Protein AF-A0A359LUU6-F1 (afdb_monomer_lite)

Secondary structure (DSSP, 8-state):
----HHHHHHHHHHHHHHHHHHHHHHHHHHHHHHTT-HHHHHHHHHHHHHHHHHHHHHHSS-HHHHHHHS-TTHHHHHHHHHHHHHHHHHHTTS-HHHHHHHHHHHHHHHHHHHHHHHHTT------GGGHHHHHHHHHHHS-TTEEEEEEE--SS-EEEEEEETTEEEEEEE--HHHHHHHHHHHHHHHHHT-TTHHHHHHHHHHHHHTTS-HHHHT-SEEEEEE-HHHHTS-GGGS---

Foldseek 3Di:
DDDPPVNVVVVVVLVVVVVVLLVVLVVQCVVCVVVVPPLSVLVSVVSLVVNVVVVVVVVVDDPVVVCVLFPPCQVVLVVVLVVLVVVLVVCVPDDDVSNVVSVVSNVVSVVVNQVRCVSSVNDDPDDSPPSPVVLLVVQCPDDQLEKEWEWAAHQQWIKIWIHHNPDTDIDIAHHNVLLLVLQVVLLVCVVVVNPCNQVSLVSNCCRRPVPPDPSNVRRPYYHYHYDDSCVSRPVVSSDDD

Structure (mmCIF, N/CA/C/O backbone):
data_AF-A0A359LUU6-F1
#
_entry.id   AF-A0A359LUU6-F1
#
loop_
_atom_site.group_PDB
_atom_site.id
_atom_site.type_symbol
_atom_site.label_atom_id
_atom_site.label_alt_id
_atom_site.label_comp_id
_atom_site.label_asym_id
_atom_site.label_entity_id
_atom_site.label_seq_id
_atom_site.pdbx_PDB_ins_code
_atom_site.Cartn_x
_atom_site.Cartn_y
_atom_site.Cartn_z
_atom_site.occupancy
_atom_site.B_iso_or_equiv
_atom_site.auth_seq_id
_atom_site.auth_comp_id
_atom_site.auth_asym_id
_atom_site.auth_atom_id
_atom_site.pdbx_PDB_model_num
ATOM 1 N N . MET A 1 1 ? 29.290 -14.276 14.201 1.00 33.12 1 MET A N 1
ATOM 2 C CA . MET A 1 1 ? 28.335 -14.770 13.188 1.00 33.12 1 MET A CA 1
ATOM 3 C C . MET A 1 1 ? 28.782 -14.161 11.869 1.00 33.12 1 MET A C 1
ATOM 5 O O . MET A 1 1 ? 28.734 -12.946 11.754 1.00 33.12 1 MET A O 1
ATOM 9 N N . ASN A 1 2 ? 29.401 -14.951 10.988 1.00 28.55 2 ASN A N 1
ATOM 10 C CA . ASN A 1 2 ? 30.050 -14.452 9.772 1.00 28.55 2 ASN A CA 1
ATOM 11 C C . ASN A 1 2 ? 29.024 -14.519 8.633 1.00 28.55 2 ASN A C 1
ATOM 13 O O . ASN A 1 2 ? 28.647 -15.616 8.235 1.00 28.55 2 ASN A O 1
ATOM 17 N N . ILE A 1 3 ? 28.509 -13.369 8.201 1.00 31.80 3 ILE A N 1
ATOM 18 C CA . ILE A 1 3 ? 27.537 -13.267 7.105 1.00 31.80 3 ILE A CA 1
ATOM 19 C C . ILE A 1 3 ? 28.330 -13.452 5.808 1.00 31.80 3 ILE A C 1
ATOM 21 O O . ILE A 1 3 ? 29.350 -12.784 5.620 1.00 31.80 3 ILE A O 1
ATOM 25 N N . LEU A 1 4 ? 27.931 -14.393 4.950 1.00 27.36 4 LEU A N 1
ATOM 26 C CA . LEU A 1 4 ? 28.647 -14.646 3.701 1.00 27.36 4 LEU A CA 1
ATOM 27 C C . LEU A 1 4 ? 28.565 -13.389 2.809 1.00 27.36 4 LEU A C 1
ATOM 29 O O . LEU A 1 4 ? 27.509 -12.762 2.743 1.00 27.36 4 LEU A O 1
ATOM 33 N N . PRO A 1 5 ? 29.634 -13.004 2.089 1.00 28.36 5 PRO A N 1
ATOM 34 C CA . PRO A 1 5 ? 29.627 -11.815 1.227 1.00 28.36 5 PRO A CA 1
ATOM 35 C C . PRO A 1 5 ? 28.490 -11.796 0.188 1.00 28.36 5 PRO A C 1
ATOM 37 O O . PRO A 1 5 ? 28.002 -10.729 -0.175 1.00 28.36 5 PRO A O 1
ATOM 40 N N . ALA A 1 6 ? 28.036 -12.976 -0.247 1.00 30.06 6 ALA A N 1
ATOM 41 C CA . ALA A 1 6 ? 26.894 -13.140 -1.146 1.00 30.06 6 ALA A CA 1
ATOM 42 C C . ALA A 1 6 ? 25.549 -12.763 -0.491 1.00 30.06 6 ALA A C 1
ATOM 44 O O . ALA A 1 6 ? 24.692 -12.182 -1.156 1.00 30.06 6 ALA A O 1
ATOM 45 N N . ASP A 1 7 ? 25.383 -13.007 0.813 1.00 29.73 7 ASP A N 1
ATOM 46 C CA . ASP A 1 7 ? 24.177 -12.630 1.562 1.00 29.73 7 ASP A CA 1
ATOM 47 C C . ASP A 1 7 ? 24.093 -11.116 1.771 1.00 29.73 7 ASP A C 1
ATOM 49 O O . ASP A 1 7 ? 23.020 -10.529 1.645 1.00 29.73 7 ASP A O 1
ATOM 53 N N . ALA A 1 8 ? 25.232 -10.467 2.031 1.00 33.56 8 ALA A N 1
ATOM 54 C CA . ALA A 1 8 ? 25.306 -9.012 2.158 1.00 33.56 8 ALA A CA 1
ATOM 55 C C . ALA A 1 8 ? 25.012 -8.306 0.822 1.00 33.56 8 ALA A C 1
ATOM 57 O O . ALA A 1 8 ? 24.300 -7.301 0.794 1.00 33.56 8 ALA A O 1
ATOM 58 N N . PHE A 1 9 ? 25.510 -8.857 -0.291 1.00 33.34 9 PHE A N 1
ATOM 59 C CA . PHE A 1 9 ? 25.211 -8.356 -1.631 1.00 33.34 9 PHE A CA 1
ATOM 60 C C . PHE A 1 9 ? 23.721 -8.519 -1.969 1.00 33.34 9 PHE A C 1
ATOM 62 O O . PHE A 1 9 ? 23.088 -7.540 -2.356 1.00 33.34 9 PHE A O 1
ATOM 69 N N . ARG A 1 10 ? 23.117 -9.691 -1.711 1.00 46.31 10 ARG A N 1
ATOM 70 C CA . ARG A 1 10 ? 21.679 -9.929 -1.935 1.00 46.31 10 ARG A CA 1
ATOM 71 C C . ARG A 1 10 ? 20.798 -9.008 -1.098 1.00 46.31 10 ARG A C 1
ATOM 73 O O . ARG A 1 10 ? 19.897 -8.388 -1.648 1.00 46.31 10 ARG A O 1
ATOM 80 N N . GLN A 1 11 ? 21.077 -8.875 0.200 1.00 44.53 11 GLN A N 1
ATOM 81 C CA . GLN A 1 11 ? 20.314 -7.976 1.065 1.00 44.53 11 GLN A CA 1
ATOM 82 C C . GLN A 1 11 ? 20.405 -6.527 0.567 1.00 44.53 11 GLN A C 1
ATOM 84 O O . GLN A 1 11 ? 19.412 -5.810 0.587 1.00 44.53 11 GLN A O 1
ATOM 89 N N . SER A 1 12 ? 21.568 -6.110 0.053 1.00 36.56 12 SER A N 1
ATOM 90 C CA . SER A 1 12 ? 21.723 -4.784 -0.551 1.00 36.56 12 SER A CA 1
ATOM 91 C C . SER A 1 12 ? 20.950 -4.625 -1.866 1.00 36.56 12 SER A C 1
ATOM 93 O O . SER A 1 12 ? 20.335 -3.586 -2.071 1.00 36.56 12 SER A O 1
ATOM 95 N N . THR A 1 13 ? 20.916 -5.647 -2.730 1.00 44.28 13 THR A N 1
ATOM 96 C CA . THR A 1 13 ? 20.182 -5.612 -4.005 1.00 44.28 13 THR A CA 1
ATOM 97 C C . THR A 1 13 ? 18.671 -5.686 -3.798 1.00 44.28 13 THR A C 1
ATOM 99 O O . THR A 1 13 ? 17.942 -4.947 -4.446 1.00 44.28 13 THR A O 1
ATOM 102 N N . GLU A 1 14 ? 18.184 -6.520 -2.879 1.00 52.12 14 GLU A N 1
ATOM 103 C CA . GLU A 1 14 ? 16.758 -6.599 -2.533 1.00 52.12 14 GLU A CA 1
ATOM 104 C C . GLU A 1 14 ? 16.267 -5.307 -1.886 1.00 52.12 14 GLU A C 1
ATOM 106 O O . GLU A 1 14 ? 15.217 -4.798 -2.272 1.00 52.12 14 GLU A O 1
ATOM 111 N N . ASN A 1 15 ? 17.052 -4.732 -0.971 1.00 52.62 15 ASN A N 1
ATOM 112 C CA . ASN A 1 15 ? 16.738 -3.429 -0.392 1.00 52.62 15 ASN A CA 1
ATOM 113 C C . ASN A 1 15 ? 16.735 -2.336 -1.467 1.00 52.62 15 ASN A C 1
ATOM 115 O O . ASN A 1 15 ? 15.799 -1.545 -1.518 1.00 52.62 15 ASN A O 1
ATOM 119 N N . HIS A 1 16 ? 17.720 -2.333 -2.369 1.00 49.88 16 HIS A N 1
ATOM 120 C CA . HIS A 1 16 ? 17.787 -1.358 -3.454 1.00 49.88 16 HIS A CA 1
ATOM 121 C C . HIS A 1 16 ? 16.613 -1.488 -4.435 1.00 49.88 16 HIS A C 1
ATOM 123 O O . HIS A 1 16 ? 16.004 -0.492 -4.809 1.00 49.88 16 HIS A O 1
ATOM 129 N N . MET A 1 17 ? 16.240 -2.710 -4.821 1.00 59.69 17 MET A N 1
ATOM 130 C CA . MET A 1 17 ? 15.079 -2.944 -5.685 1.00 59.69 17 MET A CA 1
ATOM 131 C C . MET A 1 17 ? 13.783 -2.530 -4.988 1.00 59.69 17 MET A C 1
ATOM 133 O O . MET A 1 17 ? 12.935 -1.889 -5.603 1.00 59.69 17 MET A O 1
ATOM 137 N N . HIS A 1 18 ? 13.636 -2.841 -3.699 1.00 62.31 18 HIS A N 1
ATOM 138 C CA . HIS A 1 18 ? 12.499 -2.391 -2.903 1.00 62.31 18 HIS A CA 1
ATOM 139 C C . HIS A 1 18 ? 12.411 -0.857 -2.844 1.00 62.31 18 HIS A C 1
ATOM 141 O O . HIS A 1 18 ? 11.321 -0.309 -3.001 1.00 62.31 18 HIS A O 1
ATOM 147 N N . GLU A 1 19 ? 13.542 -0.165 -2.677 1.00 64.62 19 GLU A N 1
ATOM 148 C CA . GLU A 1 19 ? 13.628 1.301 -2.724 1.00 64.62 19 GLU A CA 1
ATOM 149 C C . GLU A 1 19 ? 13.196 1.845 -4.092 1.00 64.62 19 GLU A C 1
ATOM 151 O O . GLU A 1 19 ? 12.301 2.687 -4.149 1.00 64.62 19 GLU A O 1
ATOM 156 N N . VAL A 1 20 ? 13.736 1.307 -5.191 1.00 68.88 20 VAL A N 1
ATOM 157 C CA . VAL A 1 20 ? 13.380 1.723 -6.560 1.00 68.88 20 VAL A CA 1
ATOM 158 C C . VAL A 1 20 ? 11.889 1.513 -6.840 1.00 68.88 20 VAL A C 1
ATOM 160 O O . VAL A 1 20 ? 11.222 2.417 -7.349 1.00 68.88 20 VAL A O 1
ATOM 163 N N . TYR A 1 21 ? 11.329 0.356 -6.470 1.00 69.56 21 TYR A N 1
ATOM 164 C CA . TYR A 1 21 ? 9.893 0.101 -6.613 1.00 69.56 21 TYR A CA 1
ATOM 165 C C . TYR A 1 21 ? 9.058 1.041 -5.744 1.00 69.56 21 TYR A C 1
ATOM 167 O O . TYR A 1 21 ? 8.033 1.543 -6.203 1.00 69.56 21 TYR A O 1
ATOM 175 N N . SER A 1 22 ? 9.480 1.309 -4.508 1.00 73.56 22 SER A N 1
ATOM 176 C CA . SER A 1 22 ? 8.759 2.210 -3.607 1.00 73.56 22 SER A CA 1
ATOM 177 C C . SER A 1 22 ? 8.754 3.653 -4.120 1.00 73.56 22 SER A C 1
ATOM 179 O O . SER A 1 22 ? 7.709 4.311 -4.095 1.00 73.56 22 SER A O 1
ATOM 181 N N . GLU A 1 23 ? 9.880 4.135 -4.651 1.00 75.69 23 GLU A N 1
ATOM 182 C CA . GLU A 1 23 ? 9.977 5.449 -5.293 1.00 75.69 23 GLU A CA 1
ATOM 183 C C . GLU A 1 23 ? 9.106 5.526 -6.548 1.00 75.69 23 GLU A C 1
ATOM 185 O O . GLU A 1 23 ? 8.335 6.478 -6.706 1.00 75.69 23 GLU A O 1
ATOM 190 N N . PHE A 1 24 ? 9.160 4.500 -7.404 1.00 78.38 24 PHE A N 1
ATOM 191 C CA . PHE A 1 24 ? 8.316 4.416 -8.592 1.00 78.38 24 PHE A CA 1
ATOM 192 C C . PHE A 1 24 ? 6.826 4.451 -8.228 1.00 78.38 24 PHE A C 1
ATOM 194 O O . PHE A 1 24 ? 6.081 5.271 -8.768 1.00 78.38 24 PHE A O 1
ATOM 201 N N . ILE A 1 25 ? 6.389 3.605 -7.286 1.00 81.69 25 ILE A N 1
ATOM 202 C CA . ILE A 1 25 ? 4.997 3.546 -6.816 1.00 81.69 25 ILE A CA 1
ATOM 203 C C . ILE A 1 25 ? 4.576 4.910 -6.268 1.00 81.69 25 ILE A C 1
ATOM 205 O O . ILE A 1 25 ? 3.499 5.400 -6.617 1.00 81.69 25 ILE A O 1
ATOM 209 N N . SER A 1 26 ? 5.427 5.550 -5.464 1.00 81.69 26 SER A N 1
ATOM 210 C CA . SER A 1 26 ? 5.139 6.856 -4.864 1.00 81.69 26 SER A CA 1
ATOM 211 C C . SER A 1 26 ? 4.961 7.945 -5.925 1.00 81.69 26 SER A C 1
ATOM 213 O O . SER A 1 26 ? 3.987 8.699 -5.886 1.00 81.69 26 SER A O 1
ATOM 215 N N . LEU A 1 27 ? 5.866 8.016 -6.905 1.00 82.88 27 LEU A N 1
ATOM 216 C CA . LEU A 1 27 ? 5.822 9.026 -7.962 1.00 82.88 27 LEU A CA 1
ATOM 217 C C . LEU A 1 27 ? 4.656 8.791 -8.930 1.00 82.88 27 LEU A C 1
ATOM 219 O O . LEU A 1 27 ? 3.898 9.712 -9.235 1.00 82.88 27 LEU A O 1
ATOM 223 N N . ALA A 1 28 ? 4.477 7.556 -9.397 1.00 80.44 28 ALA A N 1
ATOM 224 C CA . ALA A 1 28 ? 3.415 7.216 -10.336 1.00 80.44 28 ALA A CA 1
ATOM 225 C C . ALA A 1 28 ? 2.024 7.400 -9.706 1.00 80.44 28 ALA A C 1
ATOM 227 O O . ALA A 1 28 ? 1.110 7.916 -10.353 1.00 80.44 28 ALA A O 1
ATOM 228 N N . THR A 1 29 ? 1.870 7.069 -8.420 1.00 83.69 29 THR A N 1
ATOM 229 C CA . THR A 1 29 ? 0.612 7.303 -7.695 1.00 83.69 29 THR A CA 1
ATOM 230 C C . THR A 1 29 ? 0.398 8.794 -7.438 1.00 83.69 29 THR A C 1
ATOM 232 O O . THR A 1 29 ? -0.729 9.278 -7.490 1.00 83.69 29 THR A O 1
ATOM 235 N N . GLN A 1 30 ? 1.459 9.582 -7.248 1.00 83.25 30 GLN A N 1
ATOM 236 C CA . GLN A 1 30 ? 1.321 11.036 -7.189 1.00 83.25 30 GLN A CA 1
ATOM 237 C C . GLN A 1 30 ? 0.737 11.619 -8.479 1.00 83.25 30 GLN A C 1
ATOM 239 O O . GLN A 1 30 ? -0.223 12.393 -8.429 1.00 83.25 30 GLN A O 1
ATOM 244 N N . ILE A 1 31 ? 1.283 11.205 -9.623 1.00 84.00 31 ILE A N 1
ATOM 245 C CA . ILE A 1 31 ? 0.825 11.639 -10.946 1.00 84.00 31 ILE A CA 1
ATOM 246 C C . ILE A 1 31 ? -0.633 11.219 -11.175 1.00 84.00 31 ILE A C 1
ATOM 248 O O . ILE A 1 31 ? -1.409 11.989 -11.747 1.00 84.00 31 ILE A O 1
ATOM 252 N N . SER A 1 32 ? -1.036 10.035 -10.700 1.00 84.62 32 SER A N 1
ATOM 253 C CA . SER A 1 32 ? -2.420 9.566 -10.838 1.00 84.62 32 SER A CA 1
ATOM 254 C C . SER A 1 32 ? -3.418 10.435 -10.065 1.00 84.62 32 SER A C 1
ATOM 256 O O . SER A 1 32 ? -4.530 10.657 -10.545 1.00 84.62 32 SER A O 1
ATOM 258 N N . TYR A 1 33 ? -3.030 11.001 -8.917 1.00 87.00 33 TYR A N 1
ATOM 259 C CA . TYR A 1 33 ? -3.846 12.001 -8.222 1.00 87.00 33 TYR A CA 1
ATOM 260 C C . TYR A 1 33 ? -3.921 13.318 -8.994 1.00 87.00 33 TYR A C 1
ATOM 262 O O . TYR A 1 33 ? -5.007 13.858 -9.178 1.00 87.00 33 TYR A O 1
ATOM 270 N N . GLU A 1 34 ? -2.779 13.839 -9.446 1.00 87.12 34 GLU A N 1
ATOM 271 C CA . GLU A 1 34 ? -2.703 15.144 -10.120 1.00 87.12 34 GLU A CA 1
ATOM 272 C C . GLU A 1 34 ? -3.496 15.165 -11.430 1.00 87.12 34 GLU A C 1
ATOM 274 O O . GLU A 1 34 ? -4.118 16.170 -11.772 1.00 87.12 34 GLU A O 1
ATOM 279 N N . ARG A 1 35 ? -3.502 14.042 -12.152 1.00 87.69 35 ARG A N 1
ATOM 280 C CA . ARG A 1 35 ? -4.207 13.891 -13.431 1.00 87.69 35 ARG A CA 1
ATOM 281 C C . ARG A 1 35 ? -5.595 13.273 -13.300 1.00 87.69 35 ARG A C 1
ATOM 283 O O . ARG A 1 35 ? -6.283 13.152 -14.310 1.00 87.69 35 ARG A O 1
ATOM 290 N N . ASN A 1 36 ? -5.994 12.869 -12.091 1.00 84.12 36 ASN A N 1
ATOM 291 C CA . ASN A 1 36 ? -7.169 12.026 -11.858 1.00 84.12 36 ASN A CA 1
ATOM 292 C C . ASN A 1 36 ? -7.183 10.788 -12.788 1.00 84.12 36 ASN A C 1
ATOM 294 O O . ASN A 1 36 ? -8.211 10.408 -13.355 1.00 84.12 36 ASN A O 1
ATOM 298 N N . ASP A 1 37 ? -6.003 10.196 -13.002 1.00 84.44 37 ASP A N 1
ATOM 299 C CA . ASP A 1 37 ? -5.799 9.083 -13.925 1.00 84.44 37 ASP A CA 1
ATOM 300 C C . ASP A 1 37 ? -6.012 7.753 -13.203 1.00 84.44 37 ASP A C 1
ATOM 302 O O . ASP A 1 37 ? -5.098 7.139 -12.643 1.00 84.44 37 ASP A O 1
ATOM 306 N N . ARG A 1 38 ? -7.261 7.293 -13.238 1.00 83.56 38 ARG A N 1
ATOM 307 C CA . ARG A 1 38 ? -7.669 6.030 -12.621 1.00 83.56 38 ARG A CA 1
ATOM 308 C C . ARG A 1 38 ? -6.949 4.813 -13.209 1.00 83.56 38 ARG A C 1
ATOM 310 O O . ARG A 1 38 ? -6.769 3.832 -12.490 1.00 83.56 38 ARG A O 1
ATOM 317 N N . LYS A 1 39 ? -6.550 4.845 -14.487 1.00 82.00 39 LYS A N 1
ATOM 318 C CA . LYS A 1 39 ? -5.811 3.728 -15.096 1.00 82.00 39 LYS A CA 1
ATOM 319 C C . LYS A 1 39 ? -4.415 3.644 -14.496 1.00 82.00 39 LYS A C 1
ATOM 321 O O . LYS A 1 39 ? -4.005 2.568 -14.074 1.00 82.00 39 LYS A O 1
ATOM 326 N N . LEU A 1 40 ? -3.738 4.784 -14.367 1.00 81.81 40 LEU A N 1
ATOM 327 C CA . LEU A 1 40 ? -2.429 4.842 -13.724 1.00 81.81 40 LEU A CA 1
ATOM 328 C C . LEU A 1 40 ? -2.496 4.416 -12.249 1.00 81.81 40 LEU A C 1
ATOM 330 O O . LEU A 1 40 ? -1.654 3.643 -11.809 1.00 81.81 40 LEU A O 1
ATOM 334 N N . ALA A 1 41 ? -3.524 4.840 -11.504 1.00 85.56 41 ALA A N 1
ATOM 335 C CA . ALA A 1 41 ? -3.723 4.412 -10.113 1.00 85.56 41 ALA A CA 1
ATOM 336 C C . ALA A 1 41 ? -3.905 2.890 -9.966 1.00 85.56 41 ALA A C 1
ATOM 338 O O . ALA A 1 41 ? -3.517 2.307 -8.955 1.00 85.56 41 ALA A O 1
ATOM 339 N N . LEU A 1 42 ? -4.505 2.249 -10.969 1.00 82.69 42 LEU A N 1
ATOM 340 C CA . LEU A 1 42 ? -4.678 0.803 -11.001 1.00 82.69 42 LEU A CA 1
ATOM 341 C C . LEU A 1 42 ? -3.375 0.071 -11.337 1.00 82.69 42 LEU A C 1
ATOM 343 O O . LEU A 1 42 ? -3.066 -0.938 -10.708 1.00 82.69 42 LEU A O 1
ATOM 347 N N . ILE A 1 43 ? -2.598 0.597 -12.284 1.00 81.19 43 ILE A N 1
ATOM 348 C CA . ILE A 1 43 ? -1.268 0.066 -12.600 1.00 81.19 43 ILE A CA 1
ATOM 349 C C . ILE A 1 43 ? -0.380 0.125 -11.353 1.00 81.19 43 ILE A C 1
ATOM 351 O O . ILE A 1 43 ? 0.259 -0.866 -11.014 1.00 81.19 43 ILE A O 1
ATOM 355 N N . THR A 1 44 ? -0.383 1.238 -10.612 1.00 84.69 44 THR A N 1
ATOM 356 C CA . THR A 1 44 ? 0.445 1.350 -9.400 1.00 84.69 44 THR A CA 1
ATOM 357 C C . THR A 1 44 ? -0.003 0.419 -8.280 1.00 84.69 44 THR A C 1
ATOM 359 O O . THR A 1 44 ? 0.854 -0.147 -7.604 1.00 84.69 44 THR A O 1
ATOM 362 N N . PHE A 1 45 ? -1.312 0.190 -8.126 1.00 87.38 45 PHE A N 1
ATOM 363 C CA . PHE A 1 45 ? -1.832 -0.860 -7.245 1.00 87.38 45 PHE A CA 1
ATOM 364 C C . PHE A 1 45 ? -1.293 -2.241 -7.636 1.00 87.38 45 PHE A C 1
ATOM 366 O O . PHE A 1 45 ? -0.773 -2.957 -6.784 1.00 87.38 45 PHE A O 1
ATOM 373 N N . GLN A 1 46 ? -1.379 -2.610 -8.916 1.00 81.06 46 GLN A N 1
ATOM 374 C CA . GLN A 1 46 ? -0.911 -3.915 -9.381 1.00 81.06 46 GLN A CA 1
ATOM 375 C C . GLN A 1 46 ? 0.596 -4.086 -9.151 1.00 81.06 46 GLN A C 1
ATOM 377 O O . GLN A 1 46 ? 1.014 -5.120 -8.638 1.00 81.06 46 GLN A O 1
ATOM 382 N N . ILE A 1 47 ? 1.399 -3.057 -9.442 1.00 77.81 47 ILE A N 1
ATOM 383 C CA . ILE A 1 47 ? 2.849 -3.072 -9.191 1.00 77.81 47 ILE A CA 1
ATOM 384 C C . ILE A 1 47 ? 3.131 -3.262 -7.696 1.00 77.81 47 ILE A C 1
ATOM 386 O O . ILE A 1 47 ? 4.002 -4.052 -7.331 1.00 77.81 47 ILE A O 1
ATOM 390 N N . ALA A 1 48 ? 2.383 -2.583 -6.821 1.00 82.94 48 ALA A N 1
ATOM 391 C CA . ALA A 1 48 ? 2.533 -2.733 -5.377 1.00 82.94 48 ALA A CA 1
ATOM 392 C C . ALA A 1 48 ? 2.209 -4.163 -4.905 1.00 82.94 48 ALA A C 1
ATOM 394 O O . ALA A 1 48 ? 2.978 -4.747 -4.138 1.00 82.94 48 ALA A O 1
ATOM 395 N N . GLU A 1 49 ? 1.116 -4.759 -5.388 1.00 84.25 49 GLU A N 1
ATOM 396 C CA . GLU A 1 49 ? 0.735 -6.132 -5.029 1.00 84.25 49 GLU A CA 1
ATOM 397 C C . GLU A 1 49 ? 1.697 -7.180 -5.604 1.00 84.25 49 GLU A C 1
ATOM 399 O O . GLU A 1 49 ? 2.038 -8.144 -4.916 1.00 84.25 49 GLU A O 1
ATOM 404 N N . GLU A 1 50 ? 2.196 -6.988 -6.826 1.00 73.19 50 GLU A N 1
ATOM 405 C CA . GLU A 1 50 ? 3.211 -7.863 -7.420 1.00 73.19 50 GLU A CA 1
ATOM 406 C C . GLU A 1 50 ? 4.530 -7.799 -6.648 1.00 73.19 50 GLU A C 1
ATOM 408 O O . GLU A 1 50 ? 5.115 -8.844 -6.350 1.00 73.19 50 GLU A O 1
ATOM 413 N N . ASN A 1 51 ? 4.965 -6.599 -6.252 1.00 71.38 51 ASN A N 1
ATOM 414 C CA . ASN A 1 51 ? 6.157 -6.411 -5.428 1.00 71.38 51 ASN A CA 1
ATOM 415 C C . ASN A 1 51 ? 6.008 -7.088 -4.053 1.00 71.38 51 ASN A C 1
ATOM 417 O O . ASN A 1 51 ? 6.917 -7.790 -3.597 1.00 71.38 51 ASN A O 1
ATOM 421 N N . ARG A 1 52 ? 4.837 -6.961 -3.408 1.00 74.25 52 ARG A N 1
ATOM 422 C CA . ARG A 1 52 ? 4.537 -7.692 -2.163 1.00 74.25 52 ARG A CA 1
ATOM 423 C C . ARG A 1 52 ? 4.565 -9.201 -2.368 1.00 74.25 52 ARG A C 1
ATOM 425 O O . ARG A 1 52 ? 5.193 -9.905 -1.581 1.00 74.25 52 ARG A O 1
ATOM 432 N N . ALA A 1 53 ? 3.935 -9.705 -3.427 1.00 70.31 53 ALA A N 1
ATOM 433 C CA . ALA A 1 53 ? 3.931 -11.131 -3.741 1.00 70.31 53 ALA A CA 1
ATOM 434 C C . ALA A 1 53 ? 5.338 -11.655 -4.071 1.00 70.31 53 ALA A C 1
ATOM 436 O O . ALA A 1 53 ? 5.669 -12.793 -3.740 1.00 70.31 53 ALA A O 1
ATOM 437 N N . ALA A 1 54 ? 6.179 -10.855 -4.729 1.00 62.41 54 ALA A N 1
ATOM 438 C CA . ALA A 1 54 ? 7.579 -11.185 -4.982 1.00 62.41 54 ALA A CA 1
ATOM 439 C C . ALA A 1 54 ? 8.381 -11.249 -3.675 1.00 62.41 54 ALA A C 1
ATOM 441 O O . ALA A 1 54 ? 9.072 -12.236 -3.436 1.00 62.41 54 ALA A O 1
ATOM 442 N N . SER A 1 55 ? 8.208 -10.263 -2.792 1.00 65.62 55 SER A N 1
ATOM 443 C CA . SER A 1 55 ? 8.859 -10.226 -1.478 1.00 65.62 55 SER A CA 1
ATOM 444 C C . SER A 1 55 ? 8.421 -11.390 -0.579 1.00 65.62 55 SER A C 1
ATOM 446 O O . SER A 1 55 ? 9.254 -12.006 0.080 1.00 65.62 55 SER A O 1
ATOM 448 N N . LEU A 1 56 ? 7.135 -11.762 -0.592 1.00 66.44 56 LEU A N 1
ATOM 449 C CA . LEU A 1 56 ? 6.639 -12.935 0.136 1.00 66.44 56 LEU A CA 1
ATOM 450 C C . LEU A 1 56 ? 7.253 -14.236 -0.401 1.00 66.44 56 LEU A C 1
ATOM 452 O O . LEU A 1 56 ? 7.771 -15.034 0.373 1.00 66.44 56 LEU A O 1
ATOM 456 N N . ARG A 1 57 ? 7.269 -14.419 -1.728 1.00 61.56 57 ARG A N 1
ATOM 457 C CA . ARG A 1 57 ? 7.920 -15.576 -2.369 1.00 61.56 57 ARG A CA 1
ATOM 458 C C . ARG A 1 57 ? 9.421 -15.641 -2.072 1.00 61.56 57 ARG A C 1
ATOM 460 O O . ARG A 1 57 ? 9.979 -16.733 -2.012 1.00 61.56 57 ARG A O 1
ATOM 467 N N . ALA A 1 58 ? 10.076 -14.493 -1.895 1.00 60.81 58 ALA A N 1
ATOM 468 C CA . ALA A 1 58 ? 11.479 -14.428 -1.498 1.00 60.81 58 ALA A CA 1
ATOM 469 C C . ALA A 1 58 ? 11.701 -14.884 -0.044 1.00 60.81 58 ALA A C 1
ATOM 471 O O . ALA A 1 58 ? 12.721 -15.503 0.236 1.00 60.81 58 ALA A O 1
ATOM 472 N N . LEU A 1 59 ? 10.745 -14.644 0.863 1.00 62.00 59 LEU A N 1
ATOM 473 C CA . LEU A 1 59 ? 10.804 -15.118 2.255 1.00 62.00 59 LEU A CA 1
ATOM 474 C C . LEU A 1 59 ? 10.568 -16.630 2.396 1.00 62.00 59 LEU A C 1
ATOM 476 O O . LEU A 1 59 ? 11.066 -17.235 3.342 1.00 62.00 59 LEU A O 1
ATOM 480 N N . GLU A 1 60 ? 9.801 -17.235 1.487 1.00 57.59 60 GLU A N 1
ATOM 481 C CA . GLU A 1 60 ? 9.448 -18.663 1.532 1.00 57.59 60 GLU A CA 1
ATOM 482 C C . GLU A 1 60 ? 10.547 -19.602 1.012 1.00 57.59 60 GLU A C 1
ATOM 484 O O . GLU A 1 60 ? 10.448 -20.812 1.208 1.00 57.59 60 GLU A O 1
ATOM 489 N N . ARG A 1 61 ? 11.583 -19.076 0.351 1.00 59.16 61 ARG A N 1
ATOM 490 C CA . ARG A 1 61 ? 12.614 -19.873 -0.332 1.00 59.16 61 ARG A CA 1
ATOM 491 C C . ARG A 1 61 ? 14.008 -19.584 0.194 1.00 59.16 61 ARG A C 1
ATOM 493 O O . ARG A 1 61 ? 14.317 -18.447 0.553 1.00 59.16 61 ARG A O 1
ATOM 500 N N . THR A 1 62 ? 14.880 -20.590 0.180 1.00 55.19 62 THR A N 1
ATOM 501 C CA . THR A 1 62 ? 16.290 -20.375 0.527 1.00 55.19 62 THR A CA 1
ATOM 502 C C . THR A 1 62 ? 17.068 -19.755 -0.647 1.00 55.19 62 THR A C 1
ATOM 504 O O . THR A 1 62 ? 16.685 -19.901 -1.814 1.00 55.19 62 THR A O 1
ATOM 507 N N . PRO A 1 63 ? 18.178 -19.040 -0.385 1.00 52.62 63 PRO A N 1
ATOM 508 C CA . PRO A 1 63 ? 19.010 -18.442 -1.434 1.00 52.62 63 PRO A CA 1
ATOM 509 C C . PRO A 1 63 ? 19.550 -19.445 -2.467 1.00 52.62 63 PRO A C 1
ATOM 511 O O . PRO A 1 63 ? 19.743 -19.081 -3.633 1.00 52.62 63 PRO A O 1
ATOM 514 N N . GLU A 1 64 ? 19.778 -20.701 -2.069 1.00 55.72 64 GLU A N 1
ATOM 515 C CA . GLU A 1 64 ? 20.217 -21.777 -2.965 1.00 55.72 64 GLU A CA 1
ATOM 516 C C . GLU A 1 64 ? 19.104 -22.226 -3.924 1.00 55.72 64 GLU A C 1
ATOM 518 O O . GLU A 1 64 ? 19.369 -22.574 -5.078 1.00 55.72 64 GLU A O 1
ATOM 523 N N . GLU A 1 65 ? 17.847 -22.173 -3.482 1.00 60.66 65 GLU A N 1
ATOM 524 C CA . GLU A 1 65 ? 16.678 -22.511 -4.299 1.00 60.66 65 GLU A CA 1
ATOM 525 C C . GLU A 1 65 ? 16.453 -21.461 -5.396 1.00 60.66 65 GLU A C 1
ATOM 527 O O . GLU A 1 65 ? 16.200 -21.808 -6.545 1.00 60.66 65 GLU A O 1
ATOM 532 N N . TRP A 1 66 ? 16.650 -20.172 -5.104 1.00 56.91 66 TRP A N 1
ATOM 533 C CA . TRP A 1 66 ? 16.563 -19.119 -6.126 1.00 56.91 66 TRP A CA 1
ATOM 534 C C . TRP A 1 66 ? 17.683 -19.191 -7.169 1.00 56.91 66 TRP A C 1
ATOM 536 O O . TRP A 1 66 ? 17.410 -19.076 -8.365 1.00 56.91 66 TRP A O 1
ATOM 546 N N . HIS A 1 67 ? 18.931 -19.420 -6.743 1.00 56.47 67 HIS A N 1
ATOM 547 C CA . HIS A 1 67 ? 20.066 -19.579 -7.663 1.00 56.47 67 HIS A CA 1
ATOM 548 C C . HIS A 1 67 ? 19.970 -20.839 -8.524 1.00 56.47 67 HIS A C 1
ATOM 550 O O . HIS A 1 67 ? 20.513 -20.862 -9.625 1.00 56.47 67 HIS A O 1
ATOM 556 N N . SER A 1 68 ? 19.304 -21.885 -8.034 1.00 62.00 68 SER A N 1
ATOM 557 C CA . SER A 1 68 ? 19.067 -23.102 -8.815 1.00 62.00 68 SER A CA 1
ATOM 558 C C . SER A 1 68 ? 17.855 -22.990 -9.746 1.00 62.00 68 SER A C 1
ATOM 560 O O . SER A 1 68 ? 17.830 -23.661 -10.776 1.00 62.00 68 SER A O 1
ATOM 562 N N . MET A 1 69 ? 16.881 -22.128 -9.432 1.00 65.19 69 MET A N 1
ATOM 563 C CA . MET A 1 69 ? 15.725 -21.846 -10.293 1.00 65.19 69 MET A CA 1
ATOM 564 C C . MET A 1 69 ? 16.039 -20.887 -11.445 1.00 65.19 69 MET A C 1
ATOM 566 O O . MET A 1 69 ? 15.511 -21.048 -12.547 1.00 65.19 69 MET A O 1
ATOM 570 N N . LEU A 1 70 ? 16.860 -19.867 -11.193 1.00 67.81 70 LEU A N 1
ATOM 571 C CA . LEU A 1 70 ? 17.212 -18.860 -12.187 1.00 67.81 70 LEU A CA 1
ATOM 572 C C . LEU A 1 70 ? 18.417 -19.317 -13.016 1.00 67.81 70 LEU A C 1
ATOM 574 O O . LEU A 1 70 ? 19.401 -19.803 -12.459 1.00 67.81 70 LEU A O 1
ATOM 578 N N . PRO A 1 71 ? 18.400 -19.139 -14.347 1.00 74.81 71 PRO A N 1
ATOM 579 C CA . PRO A 1 71 ? 19.574 -19.441 -15.148 1.00 74.81 71 PRO A CA 1
ATOM 580 C C . PRO A 1 71 ? 20.779 -18.587 -14.736 1.00 74.81 71 PRO A C 1
ATOM 582 O O . PRO A 1 71 ? 20.623 -17.409 -14.422 1.00 74.81 71 PRO A O 1
ATOM 585 N N . ALA A 1 72 ? 21.987 -19.150 -14.830 1.00 72.81 72 ALA A N 1
ATOM 586 C CA . ALA A 1 72 ? 23.234 -18.490 -14.418 1.00 72.81 72 ALA A CA 1
ATOM 587 C C . ALA A 1 72 ? 23.453 -17.093 -15.045 1.00 72.81 72 ALA A C 1
ATOM 589 O O . ALA A 1 72 ? 24.066 -16.224 -14.429 1.00 72.81 72 ALA A O 1
ATOM 590 N N . ASP A 1 73 ? 22.904 -16.864 -16.239 1.00 76.69 73 ASP A N 1
ATOM 591 C CA . ASP A 1 73 ? 23.029 -15.614 -16.996 1.00 76.69 73 ASP A CA 1
ATOM 592 C C . ASP A 1 73 ? 22.076 -14.494 -16.537 1.00 76.69 73 ASP A C 1
ATOM 594 O O . ASP A 1 73 ? 22.189 -13.367 -17.020 1.00 76.69 73 ASP A O 1
ATOM 598 N N . TYR A 1 74 ? 21.142 -14.773 -15.622 1.00 69.94 74 TYR A N 1
ATOM 599 C CA . TYR A 1 74 ? 20.112 -13.820 -15.193 1.00 69.94 74 TYR A CA 1
ATOM 600 C C . TYR A 1 74 ? 20.694 -12.606 -14.462 1.00 69.94 74 TYR A C 1
ATOM 602 O O . TYR A 1 74 ? 20.493 -11.467 -14.881 1.00 69.94 74 TYR A O 1
ATOM 610 N N . TRP A 1 75 ? 21.471 -12.839 -13.403 1.00 63.66 75 TRP A N 1
ATOM 611 C CA . TRP A 1 75 ? 22.044 -11.757 -12.598 1.00 63.66 75 TRP A CA 1
ATOM 612 C C . TRP A 1 75 ? 23.009 -10.855 -13.384 1.00 63.66 75 TRP A C 1
ATOM 614 O O . TRP A 1 75 ? 22.906 -9.633 -13.248 1.00 63.66 75 TR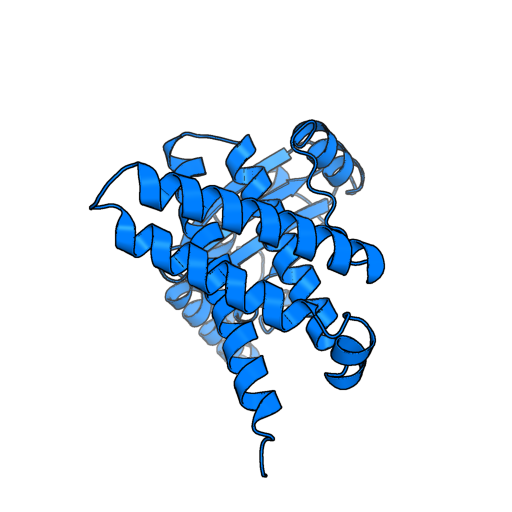P A O 1
ATOM 624 N N . PRO A 1 76 ? 23.895 -11.392 -14.250 1.00 74.00 76 PRO A N 1
ATOM 625 C CA . PRO A 1 76 ? 24.694 -10.566 -15.152 1.00 74.00 76 PRO A CA 1
ATOM 626 C C . PRO A 1 76 ? 23.855 -9.685 -16.087 1.00 74.00 76 PRO A C 1
ATOM 628 O O . PRO A 1 76 ? 24.181 -8.511 -16.259 1.00 74.00 76 PRO A O 1
ATOM 631 N N . ALA A 1 77 ? 22.773 -10.218 -16.666 1.00 69.44 77 ALA A N 1
ATOM 632 C CA . ALA A 1 77 ? 21.910 -9.461 -17.573 1.00 69.44 77 ALA A CA 1
ATOM 633 C C . ALA A 1 77 ? 21.166 -8.323 -16.851 1.00 69.44 77 ALA A C 1
ATOM 635 O O . ALA A 1 77 ? 21.113 -7.205 -17.364 1.00 69.44 77 ALA A O 1
ATOM 636 N N . LEU A 1 78 ? 20.665 -8.573 -15.637 1.00 65.25 78 LEU A N 1
ATOM 637 C CA . LEU A 1 78 ? 19.983 -7.561 -14.825 1.00 65.25 78 LEU A CA 1
ATOM 638 C C . LEU A 1 78 ? 20.933 -6.437 -14.382 1.00 65.25 78 LEU A C 1
ATOM 640 O O . LEU A 1 78 ? 20.607 -5.256 -14.489 1.00 65.25 78 LEU A O 1
ATOM 644 N N . ALA A 1 79 ? 22.144 -6.787 -13.941 1.00 62.34 79 ALA A N 1
ATOM 645 C CA . ALA A 1 79 ? 23.160 -5.796 -13.588 1.00 62.34 79 ALA A CA 1
ATOM 646 C C . ALA A 1 79 ? 23.547 -4.919 -14.793 1.00 62.34 79 ALA A C 1
ATOM 648 O O . ALA A 1 79 ? 23.742 -3.709 -14.652 1.00 62.34 79 ALA A O 1
ATOM 649 N N . GLN A 1 80 ? 23.624 -5.517 -15.987 1.00 68.06 80 GLN A N 1
ATOM 650 C CA . GLN A 1 80 ? 23.906 -4.791 -17.220 1.00 68.06 80 GLN A CA 1
ATOM 651 C C . GLN A 1 80 ? 22.768 -3.825 -17.582 1.00 68.06 80 GLN A C 1
ATOM 653 O O . GLN A 1 80 ? 23.055 -2.678 -17.932 1.00 68.06 80 GLN A O 1
ATOM 658 N N . LEU A 1 81 ? 21.506 -4.238 -17.419 1.00 69.12 81 LEU A N 1
ATOM 659 C CA . LEU A 1 81 ? 20.331 -3.388 -17.648 1.00 69.12 81 LEU A CA 1
ATOM 660 C C . LEU A 1 81 ? 20.383 -2.125 -16.782 1.00 69.12 81 LEU A C 1
ATOM 662 O O . LEU A 1 81 ? 20.392 -1.017 -17.316 1.00 69.12 81 LEU A O 1
ATOM 666 N N . HIS A 1 82 ? 20.533 -2.286 -15.465 1.00 57.34 82 HIS A N 1
ATOM 667 C CA . HIS A 1 82 ? 20.605 -1.153 -14.539 1.00 57.34 82 HIS A CA 1
ATOM 668 C C . HIS A 1 82 ? 21.781 -0.215 -14.838 1.00 57.34 82 HIS A C 1
ATOM 670 O O . HIS A 1 82 ? 21.675 1.005 -14.689 1.00 57.34 82 HIS A O 1
ATOM 676 N N . SER A 1 83 ? 22.915 -0.763 -15.285 1.00 66.94 83 SER A N 1
ATOM 677 C CA . SER A 1 83 ? 24.079 0.045 -15.654 1.00 66.94 83 SER A CA 1
ATOM 678 C C . SER A 1 83 ? 23.817 0.934 -16.879 1.00 66.94 83 SER A C 1
ATOM 680 O O . SER A 1 83 ? 24.221 2.102 -16.879 1.00 66.94 83 SER A O 1
ATOM 682 N N . GLU A 1 84 ? 23.096 0.415 -17.881 1.00 73.50 84 GLU A N 1
ATOM 683 C CA . GLU A 1 84 ? 22.723 1.130 -19.108 1.00 73.50 84 GLU A CA 1
ATOM 684 C C . GLU A 1 84 ? 21.594 2.144 -18.841 1.00 73.50 84 GLU A C 1
ATOM 686 O O . GLU A 1 84 ? 21.661 3.282 -19.311 1.00 73.50 84 GLU A O 1
ATOM 691 N N . GLU A 1 85 ? 20.610 1.805 -18.001 1.00 67.94 85 GLU A N 1
ATOM 692 C CA . GLU A 1 85 ? 19.567 2.734 -17.535 1.00 67.94 85 GLU A CA 1
ATOM 693 C C . GLU A 1 85 ? 20.168 3.928 -16.783 1.00 67.94 85 GLU A C 1
ATOM 695 O O . GLU A 1 85 ? 19.890 5.090 -17.100 1.00 67.94 85 GLU A O 1
ATOM 700 N N . ALA A 1 86 ? 21.070 3.662 -15.835 1.00 67.12 86 ALA A N 1
ATOM 701 C CA . ALA A 1 86 ? 21.774 4.708 -15.102 1.00 67.12 86 ALA A CA 1
ATOM 702 C C . ALA A 1 86 ? 22.673 5.553 -16.023 1.00 67.12 86 ALA A C 1
ATOM 704 O O . ALA A 1 86 ? 22.834 6.758 -15.806 1.00 67.12 86 ALA A O 1
ATOM 705 N N . ALA A 1 87 ? 23.274 4.949 -17.054 1.00 72.38 87 ALA A N 1
ATOM 706 C CA . ALA A 1 87 ? 24.052 5.674 -18.054 1.00 72.38 87 ALA A CA 1
ATOM 707 C C . ALA A 1 87 ? 23.171 6.611 -18.894 1.00 72.38 87 ALA A C 1
ATOM 709 O O . ALA A 1 87 ? 23.553 7.765 -19.095 1.00 72.38 87 ALA A O 1
ATOM 710 N N . LEU A 1 88 ? 21.980 6.170 -19.310 1.00 73.06 88 LEU A N 1
ATOM 711 C CA . LEU A 1 88 ? 21.030 7.004 -20.049 1.00 73.06 88 LEU A CA 1
ATOM 712 C C . LEU A 1 88 ? 20.503 8.179 -19.224 1.00 73.06 88 LEU A C 1
ATOM 714 O O . LEU A 1 88 ? 20.457 9.299 -19.735 1.00 73.06 88 LEU A O 1
ATOM 718 N N . LEU A 1 89 ? 20.165 7.957 -17.950 1.00 69.81 89 LEU A N 1
ATOM 719 C CA . LEU A 1 89 ? 19.709 9.024 -17.053 1.00 69.81 89 LEU A CA 1
ATOM 720 C C . LEU A 1 89 ? 20.776 10.115 -16.878 1.00 69.81 89 LEU A C 1
ATOM 722 O O . LEU A 1 89 ? 20.459 11.305 -16.901 1.00 69.81 89 LEU A O 1
ATOM 726 N N . ARG A 1 90 ? 22.054 9.724 -16.782 1.00 70.50 90 ARG A N 1
ATOM 727 C CA . ARG A 1 90 ? 23.193 10.659 -16.723 1.00 70.50 90 ARG A CA 1
ATOM 728 C C . ARG A 1 90 ? 23.485 11.341 -18.064 1.00 70.50 90 ARG A C 1
ATOM 730 O O . ARG A 1 90 ? 23.995 12.458 -18.077 1.00 70.50 90 ARG A O 1
ATOM 737 N N . ALA A 1 91 ? 23.171 10.690 -19.184 1.00 68.38 91 ALA A N 1
ATOM 738 C CA . ALA A 1 91 ? 23.457 11.168 -20.538 1.00 68.38 91 ALA A CA 1
ATOM 739 C C . ALA A 1 91 ? 22.374 12.090 -21.133 1.00 68.38 91 ALA A C 1
ATOM 741 O O . ALA A 1 91 ? 22.566 12.594 -22.239 1.00 68.38 91 ALA A O 1
ATOM 742 N N . SER A 1 92 ? 21.281 12.376 -20.410 1.00 56.31 92 SER A N 1
ATOM 743 C CA . SER A 1 92 ? 20.173 13.262 -20.835 1.00 56.31 92 SER A CA 1
ATOM 744 C C . SER A 1 92 ? 20.563 14.697 -21.252 1.00 56.31 92 SER A C 1
ATOM 746 O O . SER A 1 92 ? 19.692 15.465 -21.650 1.00 56.31 92 SER A O 1
ATOM 748 N N . GLY A 1 93 ? 21.850 15.066 -21.215 1.00 55.88 93 GLY A N 1
ATOM 749 C CA . GLY A 1 93 ? 22.371 16.352 -21.687 1.00 55.88 93 GLY A CA 1
ATOM 750 C C . GLY A 1 93 ? 23.111 16.354 -23.036 1.00 55.88 93 GLY A C 1
ATOM 751 O O . GLY A 1 93 ? 23.293 17.437 -23.579 1.00 55.88 93 GLY A O 1
ATOM 752 N N . ASN A 1 94 ? 23.532 15.209 -23.605 1.00 53.84 94 ASN A N 1
ATOM 753 C CA . ASN A 1 94 ? 24.436 15.186 -24.773 1.00 53.84 94 ASN A CA 1
ATOM 754 C C . ASN A 1 94 ? 24.038 14.152 -25.852 1.00 53.84 94 ASN A C 1
ATOM 756 O O . ASN A 1 94 ? 24.268 12.961 -25.676 1.00 53.84 94 ASN A O 1
ATOM 760 N N . GLY A 1 95 ? 23.566 14.633 -27.012 1.00 59.28 95 GLY A N 1
ATOM 761 C CA . GLY A 1 95 ? 23.578 13.929 -28.310 1.00 59.28 95 GLY A CA 1
ATOM 762 C C . GLY A 1 95 ? 22.573 12.777 -28.516 1.00 59.28 95 GLY A C 1
ATOM 763 O O . GLY A 1 95 ? 22.551 11.798 -27.778 1.00 59.28 95 GLY A O 1
ATOM 764 N N . SER A 1 96 ? 21.804 12.840 -29.609 1.00 61.03 96 SER A N 1
ATOM 765 C CA . SER A 1 96 ? 20.764 11.860 -29.979 1.00 61.03 96 SER A CA 1
ATOM 766 C C . SER A 1 96 ? 21.289 10.444 -30.271 1.00 61.03 96 SER A C 1
ATOM 768 O O . SER A 1 96 ? 20.659 9.459 -29.896 1.00 61.03 96 SER A O 1
ATOM 770 N N . THR A 1 97 ? 22.470 10.302 -30.880 1.00 64.88 97 THR A N 1
ATOM 771 C CA . THR A 1 97 ? 22.987 8.990 -31.325 1.00 64.88 97 THR A CA 1
ATOM 772 C C . THR A 1 97 ? 23.380 8.056 -30.173 1.00 64.88 97 THR A C 1
ATOM 774 O O . THR A 1 97 ? 23.200 6.843 -30.269 1.00 64.88 97 THR A O 1
ATOM 777 N N . GLY A 1 98 ? 23.904 8.599 -29.067 1.00 65.75 98 GLY A N 1
ATOM 778 C CA . GLY A 1 98 ? 24.256 7.807 -27.880 1.00 65.75 98 GLY A CA 1
ATOM 779 C C . GLY A 1 98 ? 23.025 7.325 -27.109 1.00 65.75 98 GLY A C 1
ATOM 780 O O . GLY A 1 98 ? 23.025 6.220 -26.569 1.00 65.75 98 GLY A O 1
ATOM 781 N N . GLN A 1 99 ? 21.954 8.122 -27.120 1.00 69.62 99 GLN A N 1
ATOM 782 C CA . GLN A 1 99 ? 20.686 7.791 -26.475 1.00 69.62 99 GLN A CA 1
ATOM 783 C C . GLN A 1 99 ? 19.933 6.686 -27.220 1.00 69.62 99 GLN A C 1
ATOM 785 O O . GLN A 1 99 ? 19.446 5.757 -26.580 1.00 69.62 99 GLN A O 1
ATOM 790 N N . GLU A 1 100 ? 19.885 6.733 -28.556 1.00 75.19 100 GLU A N 1
ATOM 791 C CA . GLU A 1 100 ? 19.264 5.668 -29.358 1.00 75.19 100 GLU A CA 1
ATOM 792 C C . GLU A 1 100 ? 19.977 4.321 -29.149 1.00 75.19 100 GLU A C 1
ATOM 794 O O . GLU A 1 100 ? 19.330 3.302 -28.922 1.00 75.19 100 GLU A O 1
ATOM 799 N N . ALA A 1 101 ? 21.316 4.312 -29.135 1.00 77.94 101 ALA A N 1
ATOM 800 C CA . ALA A 1 101 ? 22.095 3.090 -28.931 1.00 77.94 101 ALA A CA 1
ATOM 801 C C . ALA A 1 101 ? 21.956 2.502 -27.513 1.00 77.94 101 ALA A C 1
ATOM 803 O O . ALA A 1 101 ? 22.038 1.282 -27.352 1.00 77.94 101 ALA A O 1
ATOM 804 N N . GLY A 1 102 ? 21.771 3.348 -26.494 1.00 78.06 102 GLY A N 1
ATOM 805 C CA . GLY A 1 102 ? 21.476 2.900 -25.130 1.00 78.06 102 GLY A CA 1
ATOM 806 C C . GLY A 1 102 ? 20.048 2.363 -24.994 1.00 78.06 102 GLY A C 1
ATOM 807 O O . GLY A 1 102 ? 19.844 1.313 -24.392 1.00 78.06 102 GLY A O 1
ATOM 808 N N . ARG A 1 103 ? 19.060 3.009 -25.632 1.00 77.75 103 ARG A N 1
ATOM 809 C CA . ARG A 1 103 ? 17.667 2.522 -25.674 1.00 77.75 103 ARG A CA 1
ATOM 810 C C . ARG A 1 103 ? 17.556 1.149 -26.336 1.00 77.75 103 ARG A C 1
ATOM 812 O O . ARG A 1 103 ? 16.877 0.281 -25.794 1.00 77.75 103 ARG A O 1
ATOM 819 N N . SER A 1 104 ? 18.246 0.931 -27.457 1.00 81.06 104 SER A N 1
ATOM 820 C CA . SER A 1 104 ? 18.266 -0.378 -28.126 1.00 81.06 104 SER A CA 1
ATOM 821 C C . SER A 1 104 ? 18.886 -1.469 -27.249 1.00 81.06 104 SER A C 1
ATOM 823 O O . SER A 1 104 ? 18.358 -2.575 -27.190 1.00 81.06 104 SER A O 1
ATOM 825 N N . ARG A 1 105 ? 19.964 -1.157 -26.516 1.00 81.62 105 ARG A N 1
ATOM 826 C CA . ARG A 1 105 ? 20.591 -2.095 -25.568 1.00 81.62 105 ARG A CA 1
ATOM 827 C C . ARG A 1 105 ? 19.683 -2.447 -24.394 1.00 81.62 105 ARG A C 1
ATOM 829 O O . ARG A 1 105 ? 19.602 -3.611 -24.023 1.00 81.62 105 ARG A O 1
ATOM 836 N N . ILE A 1 106 ? 18.966 -1.469 -23.846 1.00 72.75 106 ILE A N 1
ATOM 837 C CA . ILE A 1 106 ? 17.954 -1.705 -22.806 1.00 72.75 106 ILE A CA 1
ATOM 838 C C . ILE A 1 106 ? 16.841 -2.622 -23.326 1.00 72.75 106 ILE A C 1
ATOM 840 O O . ILE A 1 106 ? 16.453 -3.558 -22.635 1.00 72.75 106 ILE A O 1
ATOM 844 N N . GLN A 1 107 ? 16.354 -2.404 -24.552 1.00 75.56 107 GLN A N 1
ATOM 845 C CA . GLN A 1 107 ? 15.348 -3.283 -25.161 1.00 75.56 107 GLN A CA 1
ATOM 846 C C . GLN A 1 107 ? 15.858 -4.719 -25.345 1.00 75.56 107 GLN A C 1
ATOM 848 O O . GLN A 1 107 ? 15.134 -5.661 -25.032 1.00 75.56 107 GLN A O 1
ATOM 853 N N . GLU A 1 108 ? 17.100 -4.894 -25.803 1.00 82.44 108 GLU A N 1
ATOM 854 C CA . GLU A 1 108 ? 17.731 -6.212 -25.949 1.00 82.44 108 GLU A CA 1
ATOM 855 C C . GLU A 1 108 ? 17.868 -6.934 -24.598 1.00 82.44 108 GLU A C 1
ATOM 857 O O . GLU A 1 108 ? 17.544 -8.117 -24.483 1.00 82.44 108 GLU A O 1
ATOM 862 N N . LEU A 1 109 ? 18.289 -6.214 -23.554 1.00 74.44 109 LEU A N 1
ATOM 863 C CA . LEU A 1 109 ? 18.417 -6.757 -22.201 1.00 74.44 109 LEU A CA 1
ATOM 864 C C . LEU A 1 109 ? 17.057 -7.119 -21.594 1.00 74.44 109 LEU A C 1
ATOM 866 O O . LEU A 1 109 ? 16.938 -8.185 -20.994 1.00 74.44 109 LEU A O 1
ATOM 870 N N . ASN A 1 110 ? 16.025 -6.302 -21.813 1.00 71.19 110 ASN A N 1
ATOM 871 C CA . ASN A 1 110 ? 14.655 -6.609 -21.392 1.00 71.19 110 ASN A CA 1
ATOM 872 C C . ASN A 1 110 ? 14.108 -7.865 -22.083 1.00 71.19 110 ASN A C 1
ATOM 874 O O . ASN A 1 110 ? 13.516 -8.720 -21.423 1.00 71.19 110 ASN A O 1
ATOM 878 N N . LEU A 1 111 ? 14.341 -8.019 -23.392 1.00 75.75 111 LEU A N 1
ATOM 879 C CA . LEU A 1 111 ? 13.949 -9.227 -24.124 1.00 75.75 111 LEU A CA 1
ATOM 880 C C . LEU A 1 111 ? 14.664 -10.462 -23.563 1.00 75.75 111 LEU A C 1
ATOM 882 O O . LEU A 1 111 ? 14.025 -11.471 -23.270 1.00 75.75 111 LEU A O 1
ATOM 886 N N . ARG A 1 112 ? 15.978 -10.360 -23.340 1.00 81.81 112 ARG A N 1
ATOM 887 C CA . ARG A 1 112 ? 16.775 -11.450 -22.770 1.00 81.81 112 ARG A CA 1
ATOM 888 C C . ARG A 1 112 ? 16.308 -11.828 -21.364 1.00 81.81 112 ARG A C 1
ATOM 890 O O . ARG A 1 112 ? 16.195 -13.013 -21.067 1.00 81.81 112 ARG A O 1
ATOM 897 N N . LEU A 1 113 ? 16.022 -10.856 -20.499 1.00 68.31 113 LEU A N 1
ATOM 898 C CA . LEU A 1 113 ? 15.489 -11.118 -19.158 1.00 68.31 113 LEU A CA 1
ATOM 899 C C . LEU A 1 113 ? 14.120 -11.799 -19.227 1.00 68.31 113 LEU A C 1
ATOM 901 O O . LEU A 1 113 ? 13.927 -12.810 -18.558 1.00 68.31 113 LEU A O 1
ATOM 905 N N . THR A 1 114 ? 13.239 -11.349 -20.125 1.00 69.12 114 THR A N 1
ATOM 906 C CA . THR A 1 114 ? 11.925 -11.972 -20.361 1.00 69.12 114 THR A CA 1
ATOM 907 C C . THR A 1 114 ? 12.059 -13.451 -20.746 1.00 69.12 114 THR A C 1
ATOM 909 O O . THR A 1 114 ? 11.324 -14.303 -20.245 1.00 69.12 114 THR A O 1
ATOM 912 N N . GLU A 1 115 ? 13.018 -13.800 -21.608 1.00 77.19 115 GLU A N 1
ATOM 913 C CA . GLU A 1 115 ? 13.287 -15.194 -21.989 1.00 77.19 115 GLU A CA 1
ATOM 914 C C . GLU A 1 115 ? 13.813 -16.034 -20.814 1.00 77.19 115 GLU A C 1
ATOM 916 O O . GLU A 1 115 ? 13.410 -17.189 -20.628 1.00 77.19 115 GLU A O 1
ATOM 921 N N . LEU A 1 116 ? 14.708 -15.462 -20.001 1.00 72.38 116 LEU A N 1
ATOM 922 C CA . LEU A 1 116 ? 15.261 -16.125 -18.819 1.00 72.38 116 LEU A CA 1
ATOM 923 C C . LEU A 1 116 ? 14.187 -16.358 -17.748 1.00 72.38 116 LEU A C 1
ATOM 925 O O . LEU A 1 116 ? 14.134 -17.446 -17.172 1.00 72.38 116 LEU A O 1
ATOM 929 N N . GLU A 1 117 ? 13.308 -15.381 -17.534 1.00 67.19 117 GLU A N 1
ATOM 930 C CA . GLU A 1 117 ? 12.155 -15.460 -16.638 1.00 67.19 117 GLU A CA 1
ATOM 931 C C . GLU A 1 117 ? 11.124 -16.472 -17.136 1.00 67.19 117 GLU A C 1
ATOM 933 O O . GLU A 1 117 ? 10.640 -17.288 -16.352 1.00 67.19 117 GLU A O 1
ATOM 938 N N . ALA A 1 118 ? 10.833 -16.499 -18.440 1.00 66.56 118 ALA A N 1
ATOM 939 C CA . ALA A 1 118 ? 9.939 -17.489 -19.037 1.00 66.56 118 ALA A CA 1
ATOM 940 C C . ALA A 1 118 ? 10.454 -18.919 -18.830 1.00 66.56 118 ALA A C 1
ATOM 942 O O . ALA A 1 118 ? 9.693 -19.803 -18.432 1.00 66.56 118 ALA A O 1
ATOM 943 N N . ARG A 1 119 ? 11.761 -19.140 -19.015 1.00 71.69 119 ARG A N 1
ATOM 944 C CA . ARG A 1 119 ? 12.404 -20.437 -18.756 1.00 71.69 119 ARG A CA 1
ATOM 945 C C . ARG A 1 119 ? 12.381 -20.826 -17.274 1.00 71.69 119 ARG A C 1
ATOM 947 O O . ARG A 1 119 ? 12.320 -22.013 -16.970 1.00 71.69 119 ARG A O 1
ATOM 954 N N . ALA A 1 120 ? 12.408 -19.844 -16.375 1.00 64.12 120 ALA A N 1
ATOM 955 C CA . ALA A 1 120 ? 12.297 -20.038 -14.930 1.00 64.12 120 ALA A CA 1
ATOM 956 C C . ALA A 1 120 ? 10.839 -20.110 -14.424 1.00 64.12 120 ALA A C 1
ATOM 958 O O . ALA A 1 120 ? 10.615 -20.305 -13.229 1.00 64.12 120 ALA A O 1
ATOM 959 N N . GLY A 1 121 ? 9.841 -19.948 -15.305 1.00 59.66 121 GLY A N 1
ATOM 960 C CA . GLY A 1 121 ? 8.422 -19.917 -14.934 1.00 59.66 121 GLY A CA 1
ATOM 961 C C . GLY A 1 121 ? 8.012 -18.672 -14.135 1.00 59.66 121 GLY A C 1
ATOM 962 O O . GLY A 1 121 ? 7.074 -18.736 -13.344 1.00 59.66 121 GLY A O 1
ATOM 963 N N . LEU A 1 122 ? 8.723 -17.554 -14.310 1.00 55.78 122 LEU A N 1
ATOM 964 C CA . LEU A 1 122 ? 8.560 -16.302 -13.560 1.00 55.78 122 LEU A CA 1
ATOM 965 C C . LEU A 1 122 ? 7.762 -15.217 -14.304 1.00 55.78 122 LEU A C 1
ATOM 967 O O . LEU A 1 122 ? 7.728 -14.087 -13.827 1.00 55.78 122 LEU A O 1
ATOM 971 N N . GLN A 1 123 ? 7.123 -15.535 -15.437 1.00 53.31 123 GLN A N 1
ATOM 972 C CA . GLN A 1 123 ? 6.409 -14.549 -16.260 1.00 53.31 123 GLN A CA 1
ATOM 973 C C . GLN A 1 123 ? 5.441 -13.696 -15.431 1.00 53.31 123 GLN A C 1
ATOM 975 O O . GLN A 1 123 ? 4.523 -14.230 -14.803 1.00 53.31 123 GLN A O 1
ATOM 980 N N . SER A 1 124 ? 5.618 -12.372 -15.482 1.00 49.72 124 SER A N 1
ATOM 981 C CA . SER A 1 124 ? 4.575 -11.446 -15.053 1.00 49.72 124 SER A CA 1
ATOM 982 C C . SER A 1 124 ? 3.613 -11.183 -16.212 1.00 49.72 124 SER A C 1
ATOM 984 O O . SER A 1 124 ? 4.016 -10.912 -17.344 1.00 49.72 124 SER A O 1
ATOM 986 N N . THR A 1 125 ? 2.320 -11.319 -15.938 1.00 44.62 125 THR A N 1
ATOM 987 C CA . THR A 1 125 ? 1.230 -11.151 -16.900 1.00 44.62 125 THR A CA 1
ATOM 988 C C . THR A 1 125 ? 0.874 -9.668 -17.035 1.00 44.62 125 THR A C 1
ATOM 990 O O . THR A 1 125 ? -0.231 -9.254 -16.683 1.00 44.62 125 THR A O 1
ATOM 993 N N . TRP A 1 126 ? 1.820 -8.849 -17.493 1.00 41.81 126 TRP A N 1
ATOM 994 C CA . TRP A 1 126 ? 1.563 -7.452 -17.848 1.00 41.81 126 TRP A CA 1
ATOM 995 C C . TRP A 1 126 ? 1.018 -7.391 -19.276 1.00 41.81 126 TRP A C 1
ATOM 997 O O . TRP A 1 126 ? 1.788 -7.346 -20.231 1.00 41.81 126 TRP A O 1
ATOM 1007 N N . ASP A 1 127 ? -0.307 -7.404 -19.430 1.00 43.94 127 ASP A N 1
ATOM 1008 C CA . ASP A 1 127 ? -0.953 -7.077 -20.706 1.00 43.94 127 ASP A CA 1
ATOM 1009 C C . ASP A 1 127 ? -1.755 -5.773 -20.550 1.00 43.94 127 ASP A C 1
ATOM 1011 O O . ASP A 1 127 ? -2.729 -5.694 -19.796 1.00 43.94 127 ASP A O 1
ATOM 1015 N N . ASP A 1 128 ? -1.295 -4.723 -21.236 1.00 42.12 128 ASP A N 1
ATOM 1016 C CA . ASP A 1 128 ? -1.773 -3.330 -21.145 1.00 42.12 128 ASP A CA 1
ATOM 1017 C C . ASP A 1 128 ? -3.221 -3.170 -21.671 1.00 42.12 128 ASP A C 1
ATOM 1019 O O . ASP A 1 128 ? -3.911 -2.180 -21.419 1.00 42.12 128 ASP A O 1
ATOM 1023 N N . ALA A 1 129 ? -3.723 -4.175 -22.395 1.00 44.72 129 ALA A N 1
ATOM 1024 C CA . ALA A 1 129 ? -4.974 -4.090 -23.138 1.00 44.72 129 ALA A CA 1
ATOM 1025 C C . ALA A 1 129 ? -6.255 -4.216 -22.290 1.00 44.72 129 ALA A C 1
ATOM 1027 O O . ALA A 1 129 ? -7.320 -3.837 -22.783 1.00 44.72 129 ALA A O 1
ATOM 1028 N N . ASP A 1 130 ? -6.209 -4.697 -21.037 1.00 58.62 130 ASP A N 1
ATOM 1029 C CA . ASP A 1 130 ? -7.452 -4.891 -20.272 1.00 58.62 130 ASP A CA 1
ATOM 1030 C C . ASP A 1 130 ? -7.354 -4.721 -18.748 1.00 58.62 130 ASP A C 1
ATOM 1032 O O . ASP A 1 130 ? -7.952 -5.467 -17.968 1.00 58.62 130 ASP A O 1
ATOM 1036 N N . THR A 1 131 ? -6.666 -3.673 -18.287 1.00 60.41 131 THR A N 1
ATOM 1037 C CA . THR A 1 131 ? -6.624 -3.316 -16.853 1.00 60.41 131 THR A CA 1
ATOM 1038 C C . THR A 1 131 ? -8.041 -3.186 -16.260 1.00 60.41 131 THR A C 1
ATOM 1040 O O . THR A 1 131 ? -8.297 -3.556 -15.116 1.00 60.41 131 THR A O 1
ATOM 1043 N N . SER A 1 132 ? -9.013 -2.712 -17.052 1.00 61.06 132 SER A N 1
ATOM 1044 C CA . SER A 1 132 ? -10.405 -2.534 -16.610 1.00 61.06 132 SER A CA 1
ATOM 1045 C C . SER A 1 132 ? -11.200 -3.841 -16.492 1.00 61.06 132 SER A C 1
ATOM 1047 O O . SER A 1 132 ? -12.059 -3.936 -15.607 1.00 61.06 132 SER A O 1
ATOM 1049 N N . ALA A 1 133 ? -10.985 -4.853 -17.341 1.00 61.72 133 ALA A N 1
ATOM 1050 C CA . ALA A 1 133 ? -11.550 -6.179 -17.079 1.00 61.72 133 ALA A CA 1
ATOM 1051 C C . ALA A 1 133 ? -10.773 -6.924 -15.999 1.00 61.72 133 ALA A C 1
ATOM 1053 O O . ALA A 1 133 ? -11.416 -7.602 -15.205 1.00 61.72 133 ALA A O 1
ATOM 1054 N N . GLY A 1 134 ? -9.453 -6.742 -15.890 1.00 64.69 134 GLY A N 1
ATOM 1055 C CA . GLY A 1 134 ? -8.652 -7.282 -14.789 1.00 64.69 134 GLY A CA 1
ATOM 1056 C C . GLY A 1 134 ? -9.181 -6.828 -13.427 1.00 64.69 134 GLY A C 1
ATOM 1057 O O . GLY A 1 134 ? -9.450 -7.652 -12.555 1.00 64.69 134 GLY A O 1
ATOM 1058 N N . LEU A 1 135 ? -9.472 -5.533 -13.276 1.00 66.94 135 LEU A N 1
ATOM 1059 C CA . LEU A 1 135 ? -10.082 -4.978 -12.066 1.00 66.94 135 LEU A CA 1
ATOM 1060 C C . LEU A 1 135 ? -11.475 -5.549 -11.785 1.00 66.94 135 LEU A C 1
ATOM 1062 O O . LEU A 1 135 ? -11.779 -5.899 -10.647 1.00 66.94 135 LEU A O 1
ATOM 1066 N N . ARG A 1 136 ? -12.329 -5.659 -12.810 1.00 69.50 136 ARG A N 1
ATOM 1067 C CA . ARG A 1 136 ? -13.668 -6.256 -12.664 1.00 69.50 136 ARG A CA 1
ATOM 1068 C C . ARG A 1 136 ? -13.596 -7.744 -12.341 1.00 69.50 136 ARG A C 1
ATOM 1070 O O . ARG A 1 136 ? -14.421 -8.230 -11.576 1.00 69.50 136 ARG A O 1
ATOM 1077 N N . ALA A 1 137 ? -12.615 -8.458 -12.879 1.00 71.12 137 ALA A N 1
ATOM 1078 C CA . ALA A 1 137 ? -12.362 -9.852 -12.558 1.00 71.12 137 ALA A CA 1
ATOM 1079 C C . ALA A 1 137 ? -11.873 -9.994 -11.110 1.00 71.12 137 ALA A C 1
ATOM 1081 O O . ALA A 1 137 ? -12.390 -10.837 -10.382 1.00 71.12 137 ALA A O 1
ATOM 1082 N N . LEU A 1 138 ? -10.945 -9.144 -10.657 1.00 70.69 138 LEU A N 1
ATOM 1083 C CA . LEU A 1 138 ? -10.457 -9.132 -9.274 1.00 70.69 138 LEU A CA 1
ATOM 1084 C C . LEU A 1 138 ? -11.562 -8.749 -8.281 1.00 70.69 138 LEU A C 1
ATOM 1086 O O . LEU A 1 138 ? -11.821 -9.497 -7.340 1.00 70.69 138 LEU A O 1
ATOM 1090 N N . GLY A 1 139 ? -12.278 -7.649 -8.524 1.00 75.69 139 GLY A N 1
ATOM 1091 C CA . GLY A 1 139 ? -13.434 -7.244 -7.723 1.00 75.69 139 GLY A CA 1
ATOM 1092 C C . GLY A 1 139 ? -14.550 -8.293 -7.747 1.00 75.69 139 GLY A C 1
ATOM 1093 O O . GLY A 1 139 ? -15.137 -8.599 -6.714 1.00 75.69 139 GLY A O 1
ATOM 1094 N N . GLY A 1 140 ? -14.796 -8.924 -8.897 1.00 76.81 140 GLY A N 1
ATOM 1095 C CA . GLY A 1 140 ? -15.784 -9.992 -9.059 1.00 76.81 140 GLY A CA 1
ATOM 1096 C C . GLY A 1 140 ? -15.481 -11.265 -8.261 1.00 76.81 140 GLY A C 1
ATOM 1097 O O . GLY A 1 140 ? -16.402 -12.038 -7.998 1.00 76.81 140 GLY A O 1
ATOM 1098 N N . ARG A 1 141 ? -14.224 -11.474 -7.843 1.00 82.81 141 ARG A N 1
ATOM 1099 C CA . ARG A 1 141 ? -13.819 -12.573 -6.948 1.00 82.81 141 ARG A CA 1
ATOM 1100 C C . ARG A 1 141 ? -14.036 -12.246 -5.470 1.00 82.81 141 ARG A C 1
ATOM 1102 O O . ARG A 1 141 ? -14.039 -13.165 -4.655 1.00 82.81 141 ARG A O 1
ATOM 1109 N N . LEU A 1 142 ? -14.229 -10.973 -5.119 1.00 84.69 142 LEU A N 1
ATOM 1110 C CA . LEU A 1 142 ? -14.569 -10.570 -3.758 1.00 84.69 142 LEU A CA 1
ATOM 1111 C C . LEU A 1 142 ? -16.055 -10.818 -3.482 1.00 84.69 142 LEU A C 1
ATOM 1113 O O . LEU A 1 142 ? -16.931 -10.579 -4.319 1.00 84.69 142 LEU A O 1
ATOM 1117 N N . SER A 1 143 ? -16.350 -11.269 -2.263 1.00 84.62 143 SER A N 1
ATOM 1118 C CA . SER A 1 143 ? -17.726 -11.329 -1.770 1.00 84.62 143 SER A CA 1
ATOM 1119 C C . SER A 1 143 ? -18.352 -9.923 -1.780 1.00 84.62 143 SER A C 1
ATOM 1121 O O . SER A 1 143 ? -17.658 -8.940 -1.510 1.00 84.62 143 SER A O 1
ATOM 1123 N N . PRO A 1 144 ? -19.674 -9.787 -2.015 1.00 85.88 144 PRO A N 1
ATOM 1124 C CA . PRO A 1 144 ? -20.369 -8.499 -1.941 1.00 85.88 144 PRO A CA 1
ATOM 1125 C C . PRO A 1 144 ? -20.208 -7.763 -0.602 1.00 85.88 144 PRO A C 1
ATOM 1127 O O . PRO A 1 144 ? -20.448 -6.556 -0.541 1.00 85.88 144 PRO A O 1
ATOM 1130 N N . HIS A 1 145 ? -19.824 -8.465 0.466 1.00 87.44 145 HIS A N 1
ATOM 1131 C CA . HIS A 1 145 ? -19.631 -7.911 1.809 1.00 87.44 145 HIS A CA 1
ATOM 1132 C C . HIS A 1 145 ? -18.169 -7.669 2.180 1.00 87.44 145 HIS A C 1
ATOM 1134 O O . HIS A 1 145 ? -17.913 -7.254 3.312 1.00 87.44 145 HIS A O 1
ATOM 1140 N N . SER A 1 146 ? -17.248 -7.874 1.237 1.00 90.38 146 SER A N 1
ATOM 1141 C CA . SER A 1 146 ? -15.816 -7.732 1.466 1.00 90.38 146 SER A CA 1
ATOM 1142 C C . SER A 1 146 ? -15.213 -6.560 0.697 1.00 90.38 146 SER A C 1
ATOM 1144 O O . SER A 1 146 ? -15.717 -6.161 -0.357 1.00 90.38 146 SER A O 1
ATOM 1146 N N . ALA A 1 147 ? -14.114 -6.031 1.226 1.00 92.31 147 ALA A N 1
ATOM 1147 C CA . ALA A 1 147 ? -13.256 -5.074 0.541 1.00 92.31 147 ALA A CA 1
ATOM 1148 C C . ALA A 1 147 ? -11.783 -5.397 0.812 1.00 92.31 147 ALA A C 1
ATOM 1150 O O . ALA A 1 147 ? -11.425 -5.786 1.922 1.00 92.31 147 ALA A O 1
ATOM 1151 N N . LEU A 1 148 ? -10.942 -5.230 -0.205 1.00 92.12 148 LEU A N 1
ATOM 1152 C CA . LEU A 1 148 ? -9.490 -5.237 -0.088 1.00 92.12 148 LEU A CA 1
ATOM 1153 C C . LEU A 1 148 ? -9.005 -3.801 0.126 1.00 92.12 148 LEU A C 1
ATOM 1155 O O . LEU A 1 148 ? -9.330 -2.908 -0.656 1.00 92.12 148 LEU A O 1
ATOM 1159 N N . LEU A 1 149 ? -8.215 -3.605 1.175 1.00 93.56 149 LEU A N 1
ATOM 1160 C CA . LEU A 1 149 ? -7.540 -2.359 1.509 1.00 93.56 149 LEU A CA 1
ATOM 1161 C C . LEU A 1 149 ? -6.037 -2.612 1.422 1.00 93.56 149 LEU A C 1
ATOM 1163 O O . LEU A 1 149 ? -5.468 -3.300 2.271 1.00 93.56 149 LEU A O 1
ATOM 1167 N N . SER A 1 150 ? -5.411 -2.091 0.372 1.00 93.12 150 SER A N 1
ATOM 1168 C CA . SER A 1 150 ? -3.973 -2.216 0.138 1.00 93.12 150 SER A CA 1
ATOM 1169 C C . SER A 1 150 ? -3.275 -0.921 0.533 1.00 93.12 150 SER A C 1
ATOM 1171 O O . SER A 1 150 ? -3.587 0.136 -0.013 1.00 93.12 150 SER A O 1
ATOM 1173 N N . ILE A 1 151 ? -2.367 -0.990 1.507 1.00 93.69 151 ILE A N 1
ATOM 1174 C CA . ILE A 1 151 ? -1.674 0.161 2.094 1.00 93.69 151 ILE A CA 1
ATOM 1175 C C . ILE A 1 151 ? -0.185 0.077 1.780 1.00 93.69 151 ILE A C 1
ATOM 1177 O O . ILE A 1 151 ? 0.500 -0.803 2.300 1.00 93.69 151 ILE A O 1
ATOM 1181 N N . HIS A 1 152 ? 0.316 1.031 0.992 1.00 91.12 152 HIS A N 1
ATOM 1182 C CA . HIS A 1 152 ? 1.746 1.232 0.726 1.00 91.12 152 HIS A CA 1
ATOM 1183 C C . HIS A 1 152 ? 2.287 2.418 1.519 1.00 91.12 152 HIS A C 1
ATOM 1185 O O . HIS A 1 152 ? 1.743 3.520 1.431 1.00 91.12 152 HIS A O 1
ATOM 1191 N N . LEU A 1 153 ? 3.360 2.208 2.275 1.00 90.62 153 LEU A N 1
ATOM 1192 C CA . LEU A 1 153 ? 4.003 3.226 3.099 1.00 90.62 153 LEU A CA 1
ATOM 1193 C C . LEU A 1 153 ? 5.195 3.844 2.369 1.00 90.62 153 LEU A C 1
ATOM 1195 O O . LEU A 1 153 ? 6.255 3.231 2.259 1.00 90.62 153 LEU A O 1
ATOM 1199 N N . GLY A 1 154 ? 5.039 5.085 1.914 1.00 87.31 154 GLY A N 1
ATOM 1200 C CA . GLY A 1 154 ? 6.119 5.847 1.289 1.00 87.31 154 GLY A CA 1
ATOM 1201 C C . GLY A 1 154 ? 6.697 6.913 2.221 1.00 87.31 154 GLY A C 1
ATOM 1202 O O . GLY A 1 154 ? 6.032 7.414 3.133 1.00 87.31 154 GLY A O 1
ATOM 1203 N N . GLU A 1 155 ? 7.954 7.285 1.979 1.00 86.38 155 GLU A N 1
ATOM 1204 C CA . GLU A 1 155 ? 8.705 8.222 2.830 1.00 86.38 155 GLU A CA 1
ATOM 1205 C C . GLU A 1 155 ? 8.090 9.623 2.875 1.00 86.38 155 GLU A C 1
ATOM 1207 O O . GLU A 1 155 ? 7.993 10.231 3.938 1.00 86.38 155 GLU A O 1
ATOM 1212 N N . SER A 1 156 ? 7.647 10.136 1.723 1.00 85.31 156 SER A N 1
ATOM 1213 C CA . SER A 1 156 ? 7.025 11.467 1.624 1.00 85.31 156 SER A CA 1
ATOM 1214 C C . SER A 1 156 ? 5.501 11.423 1.721 1.00 85.31 156 SER A C 1
ATOM 1216 O O . SER A 1 156 ? 4.878 12.403 2.118 1.00 85.31 156 SER A O 1
ATOM 1218 N N . GLN A 1 157 ? 4.890 10.305 1.341 1.00 89.25 157 GLN A N 1
ATOM 1219 C CA . GLN A 1 157 ? 3.446 10.092 1.355 1.00 89.25 157 GLN A CA 1
ATOM 1220 C C . GLN A 1 157 ? 3.165 8.595 1.315 1.00 89.25 157 GLN A C 1
ATOM 1222 O O . GLN A 1 157 ? 3.912 7.847 0.689 1.00 89.25 157 GLN A O 1
ATOM 1227 N N . SER A 1 158 ? 2.072 8.175 1.939 1.00 93.19 158 SER A N 1
ATOM 1228 C CA . SER A 1 158 ? 1.600 6.793 1.856 1.00 93.19 158 SER A CA 1
ATOM 1229 C C . SER A 1 158 ? 0.324 6.728 1.020 1.00 93.19 158 SER A C 1
ATOM 1231 O O . SER A 1 158 ? -0.312 7.747 0.722 1.00 93.19 158 SER A O 1
ATOM 1233 N N . HIS A 1 159 ? -0.058 5.526 0.612 1.00 93.81 159 HIS A N 1
ATOM 1234 C CA . HIS A 1 159 ? -1.160 5.304 -0.313 1.00 93.81 159 HIS A CA 1
ATOM 1235 C C . HIS A 1 159 ? -2.070 4.192 0.187 1.00 93.81 159 HIS A C 1
ATOM 1237 O O . HIS A 1 159 ? -1.596 3.176 0.689 1.00 93.81 159 HIS A O 1
ATOM 1243 N N . LEU A 1 160 ? -3.375 4.394 0.019 1.00 94.56 160 LEU A N 1
ATOM 1244 C CA . LEU A 1 160 ? -4.403 3.384 0.220 1.00 94.56 160 LEU A CA 1
ATOM 1245 C C . LEU A 1 160 ? -5.129 3.156 -1.100 1.00 94.56 160 LEU A C 1
ATOM 1247 O O . LEU A 1 160 ? -5.719 4.094 -1.630 1.00 94.56 160 LEU A O 1
ATOM 1251 N N . TRP A 1 161 ? -5.159 1.917 -1.577 1.00 94.12 161 TRP A N 1
ATOM 1252 C CA . TRP A 1 161 ? -6.096 1.483 -2.608 1.00 94.12 161 TRP A CA 1
ATOM 1253 C C . TRP A 1 161 ? -7.215 0.669 -1.977 1.00 94.12 161 TRP A C 1
ATOM 1255 O O . TRP A 1 161 ? -6.981 -0.219 -1.156 1.00 94.12 161 TRP A O 1
ATOM 1265 N N . VAL A 1 162 ? -8.437 0.975 -2.387 1.00 94.00 162 VAL A N 1
ATOM 1266 C CA . VAL A 1 162 ? -9.659 0.327 -1.931 1.00 94.00 162 VAL A CA 1
ATOM 1267 C C . VAL A 1 162 ? -10.270 -0.397 -3.113 1.00 94.00 162 VAL A C 1
ATOM 1269 O O . VAL A 1 162 ? -10.637 0.238 -4.097 1.00 94.00 162 VAL A O 1
ATOM 1272 N N . LEU A 1 163 ? -10.408 -1.715 -3.013 1.00 91.12 163 LEU A N 1
ATOM 1273 C CA . LEU A 1 163 ? -11.048 -2.546 -4.024 1.00 91.12 163 LEU A CA 1
ATOM 1274 C C . LEU A 1 163 ? -12.229 -3.304 -3.415 1.00 91.12 163 LEU A C 1
ATOM 1276 O O . LEU A 1 163 ? -12.081 -4.079 -2.476 1.00 91.12 163 LEU A O 1
ATOM 1280 N N . ALA A 1 164 ? -13.408 -3.122 -3.992 1.00 89.81 164 ALA A N 1
ATOM 1281 C CA . ALA A 1 164 ? -14.586 -3.941 -3.740 1.00 89.81 164 ALA A CA 1
ATOM 1282 C C . ALA A 1 164 ? -15.209 -4.355 -5.079 1.00 89.81 164 ALA A C 1
ATOM 1284 O O . ALA A 1 164 ? -14.786 -3.897 -6.138 1.00 89.81 164 ALA A O 1
ATOM 1285 N N . LYS A 1 165 ? -16.245 -5.199 -5.037 1.00 85.50 165 LYS A N 1
ATOM 1286 C CA . LYS A 1 165 ? -16.889 -5.750 -6.241 1.00 85.50 165 LYS A CA 1
ATOM 1287 C C . LYS A 1 165 ? -17.180 -4.718 -7.340 1.00 85.50 165 LYS A C 1
ATOM 1289 O O . LYS A 1 165 ? -16.879 -4.969 -8.501 1.00 85.50 165 LYS A O 1
ATOM 1294 N N . ASP A 1 166 ? -17.704 -3.558 -6.949 1.00 81.88 166 ASP A N 1
ATOM 1295 C CA . ASP A 1 166 ? -18.128 -2.493 -7.864 1.00 81.88 166 ASP A CA 1
ATOM 1296 C C . ASP A 1 166 ? -17.394 -1.160 -7.607 1.00 81.88 166 ASP A C 1
ATOM 1298 O O . ASP A 1 166 ? -17.814 -0.110 -8.092 1.00 81.88 166 ASP A O 1
ATOM 1302 N N . CYS A 1 167 ? -16.309 -1.173 -6.823 1.00 84.62 167 CYS A N 1
ATOM 1303 C CA . CYS A 1 167 ? -15.602 0.039 -6.408 1.00 84.62 167 CYS A CA 1
ATOM 1304 C C . CYS A 1 167 ? -14.084 -0.140 -6.501 1.00 84.62 167 CYS A C 1
ATOM 1306 O O . CYS A 1 167 ? -13.542 -1.148 -6.057 1.00 84.62 167 CYS A O 1
ATOM 1308 N N . PHE A 1 168 ? -13.414 0.865 -7.067 1.00 88.88 168 PHE A N 1
ATOM 1309 C CA . PHE A 1 168 ? -11.972 1.033 -6.940 1.00 88.88 168 PHE A CA 1
ATOM 1310 C C . PHE A 1 168 ? -11.675 2.501 -6.681 1.00 88.88 168 PHE A C 1
ATOM 1312 O O . PHE A 1 168 ? -11.953 3.336 -7.549 1.00 88.88 168 PHE A O 1
ATOM 1319 N N . GLU A 1 169 ? -11.126 2.781 -5.507 1.00 90.31 169 GLU A N 1
ATOM 1320 C CA . GLU A 1 169 ? -10.736 4.111 -5.050 1.00 90.31 169 GLU A CA 1
ATOM 1321 C C . GLU A 1 169 ? -9.287 4.097 -4.571 1.00 90.31 169 GLU A C 1
ATOM 1323 O O . GLU A 1 169 ? -8.723 3.051 -4.249 1.00 90.31 169 GLU A O 1
ATOM 1328 N N . TYR A 1 170 ? -8.666 5.270 -4.567 1.00 91.69 170 TYR A N 1
ATOM 1329 C CA . TYR A 1 170 ? -7.281 5.445 -4.165 1.00 91.69 170 TYR A CA 1
ATOM 1330 C C . TYR A 1 170 ? -7.146 6.760 -3.398 1.00 91.69 170 TYR A C 1
ATOM 1332 O O . TYR A 1 170 ? -7.689 7.789 -3.809 1.00 91.69 170 TYR A O 1
ATOM 1340 N N . HIS A 1 171 ? -6.464 6.718 -2.256 1.00 93.06 171 HIS A N 1
ATOM 1341 C CA . HIS A 1 171 ? -6.382 7.823 -1.306 1.00 93.06 171 HIS A CA 1
ATOM 1342 C C . HIS A 1 171 ? -4.951 8.063 -0.833 1.00 93.06 171 HIS A C 1
ATOM 1344 O O . HIS A 1 171 ? -4.164 7.135 -0.619 1.00 93.06 171 HIS A O 1
ATOM 1350 N N . ARG A 1 172 ? -4.635 9.343 -0.623 1.00 93.12 172 ARG A N 1
ATOM 1351 C CA . ARG A 1 172 ? -3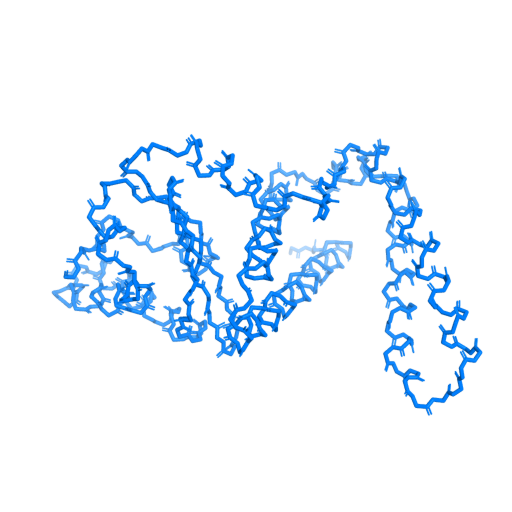.392 9.770 0.020 1.00 93.12 172 ARG A CA 1
ATOM 1352 C C . ARG A 1 172 ? -3.505 9.559 1.523 1.00 93.12 172 ARG A C 1
ATOM 1354 O O . ARG A 1 172 ? -4.493 9.964 2.129 1.00 93.12 172 ARG A O 1
ATOM 1361 N N . LEU A 1 173 ? -2.465 8.982 2.101 1.00 94.75 173 LEU A N 1
ATOM 1362 C CA . LEU A 1 173 ? -2.290 8.822 3.535 1.00 94.75 173 LEU A CA 1
ATOM 1363 C C . LEU A 1 173 ? -1.069 9.635 4.009 1.00 94.75 173 LEU A C 1
ATOM 1365 O O . LEU A 1 173 ? -0.218 9.999 3.185 1.00 94.75 173 LEU A O 1
ATOM 1369 N N . PRO A 1 174 ? -0.946 9.903 5.322 1.00 94.94 174 PRO A N 1
ATOM 1370 C CA . PRO A 1 174 ? 0.241 10.539 5.882 1.00 94.94 174 PRO A CA 1
ATOM 1371 C C . PRO A 1 174 ? 1.547 9.783 5.556 1.00 94.94 174 PRO A C 1
ATOM 1373 O O . PRO A 1 174 ? 1.518 8.590 5.238 1.00 94.94 174 PRO A O 1
ATOM 1376 N N . PRO A 1 175 ? 2.713 10.443 5.641 1.00 93.38 175 PRO A N 1
ATOM 1377 C CA . PRO A 1 175 ? 4.006 9.805 5.397 1.00 93.38 175 PRO A CA 1
ATOM 1378 C C . PRO A 1 175 ? 4.261 8.609 6.325 1.00 93.38 175 PRO A C 1
ATOM 1380 O O . PRO A 1 175 ? 3.789 8.589 7.469 1.00 93.38 175 PRO A O 1
ATOM 1383 N N . ARG A 1 176 ? 5.075 7.646 5.869 1.00 92.38 176 ARG A N 1
ATOM 1384 C CA . ARG A 1 176 ? 5.439 6.424 6.612 1.00 92.38 176 ARG A CA 1
ATOM 1385 C C . ARG A 1 176 ? 5.803 6.701 8.066 1.00 92.38 176 ARG A C 1
ATOM 1387 O O . ARG A 1 176 ? 5.285 6.042 8.962 1.00 92.38 176 ARG A O 1
ATOM 1394 N N . ARG A 1 177 ? 6.655 7.703 8.308 1.00 93.75 177 ARG A N 1
ATOM 1395 C CA . ARG A 1 177 ? 7.138 8.061 9.651 1.00 93.75 177 ARG A CA 1
ATOM 1396 C C . ARG A 1 177 ? 6.003 8.367 10.632 1.00 93.75 177 ARG A C 1
ATOM 1398 O O . ARG A 1 177 ? 6.090 7.999 11.799 1.00 93.75 177 ARG A O 1
ATOM 1405 N N . GLU A 1 178 ? 4.954 9.047 10.177 1.00 94.94 178 GLU A N 1
ATOM 1406 C CA . GLU A 1 178 ? 3.818 9.420 11.028 1.00 94.94 178 GLU A CA 1
ATOM 1407 C C . GLU A 1 178 ? 2.924 8.216 11.326 1.00 94.94 178 GLU A C 1
ATOM 1409 O O . GLU A 1 178 ? 2.551 7.992 12.479 1.00 94.94 178 GLU A O 1
ATOM 1414 N N . ILE A 1 179 ? 2.644 7.399 10.306 1.00 95.25 179 ILE A N 1
ATOM 1415 C CA . ILE A 1 179 ? 1.852 6.173 10.454 1.00 95.25 179 ILE A CA 1
ATOM 1416 C C . ILE A 1 179 ? 2.577 5.171 11.361 1.00 95.25 179 ILE A C 1
ATOM 1418 O O . ILE A 1 179 ? 1.963 4.620 12.274 1.00 95.25 179 ILE A O 1
ATOM 1422 N N . ALA A 1 180 ? 3.881 4.970 11.160 1.00 92.62 180 ALA A N 1
ATOM 1423 C CA . ALA A 1 180 ? 4.700 4.076 11.974 1.00 92.62 180 ALA A CA 1
ATOM 1424 C C . ALA A 1 180 ? 4.728 4.519 13.445 1.00 92.62 180 ALA A C 1
ATOM 1426 O O . ALA A 1 180 ? 4.506 3.703 14.337 1.00 92.62 180 ALA A O 1
ATOM 1427 N N . ALA A 1 181 ? 4.892 5.820 13.710 1.00 94.00 181 ALA A N 1
ATOM 1428 C CA . ALA A 1 181 ? 4.848 6.354 15.070 1.00 94.00 181 ALA A CA 1
ATOM 1429 C C . ALA A 1 181 ? 3.480 6.137 15.746 1.00 94.00 181 ALA A C 1
ATOM 1431 O O . ALA A 1 181 ? 3.419 5.767 16.922 1.00 94.00 181 ALA A O 1
ATOM 1432 N N . ALA A 1 182 ? 2.376 6.331 15.014 1.00 94.38 182 ALA A N 1
ATOM 1433 C CA . ALA A 1 182 ? 1.032 6.052 15.521 1.00 94.38 182 ALA A CA 1
ATOM 1434 C C . ALA A 1 182 ? 0.824 4.551 15.798 1.00 94.38 182 ALA A C 1
ATOM 1436 O O . ALA A 1 182 ? 0.285 4.183 16.845 1.00 94.38 182 ALA A O 1
ATOM 1437 N N . ALA A 1 183 ? 1.303 3.687 14.899 1.00 92.81 183 ALA A N 1
ATOM 1438 C CA . ALA A 1 183 ? 1.245 2.237 15.044 1.00 92.81 183 ALA A CA 1
ATOM 1439 C C . ALA A 1 183 ? 2.040 1.745 16.259 1.00 92.81 183 ALA A C 1
ATOM 1441 O O . ALA A 1 183 ? 1.529 0.944 17.043 1.00 92.81 183 ALA A O 1
ATOM 1442 N N . ASP A 1 184 ? 3.259 2.248 16.457 1.00 91.56 184 ASP A N 1
ATOM 1443 C CA . ASP A 1 184 ? 4.105 1.895 17.598 1.00 91.56 184 ASP A CA 1
ATOM 1444 C C . ASP A 1 184 ? 3.499 2.342 18.924 1.00 91.56 184 ASP A C 1
ATOM 1446 O O . ASP A 1 184 ? 3.435 1.550 19.866 1.00 91.56 184 ASP A O 1
ATOM 1450 N N . ARG A 1 185 ? 2.967 3.568 18.986 1.00 92.69 185 ARG A N 1
ATOM 1451 C CA . ARG A 1 185 ? 2.266 4.062 20.176 1.00 92.69 185 ARG A CA 1
ATOM 1452 C C . ARG A 1 185 ? 1.062 3.190 20.525 1.00 92.69 185 ARG A C 1
ATOM 1454 O O . ARG A 1 185 ? 0.865 2.861 21.691 1.00 92.69 185 ARG A O 1
ATOM 1461 N N . PHE A 1 186 ? 0.264 2.816 19.527 1.00 92.12 186 PHE A N 1
ATOM 1462 C CA . PHE A 1 186 ? -0.895 1.954 19.735 1.00 92.12 186 PHE A CA 1
ATOM 1463 C C . PHE A 1 186 ? -0.490 0.548 20.195 1.00 92.12 186 PHE A C 1
ATOM 1465 O O . PHE A 1 186 ? -1.029 0.042 21.177 1.00 92.12 186 PHE A O 1
ATOM 1472 N N . LYS A 1 187 ? 0.506 -0.059 19.539 1.00 90.44 187 LYS A N 1
ATOM 1473 C CA . LYS A 1 187 ? 1.066 -1.359 19.932 1.00 90.44 187 LYS A CA 1
ATOM 1474 C C . LYS A 1 187 ? 1.523 -1.364 21.386 1.00 90.44 187 LYS A C 1
ATOM 1476 O O . LYS A 1 187 ? 1.227 -2.317 22.103 1.00 90.44 187 LYS A O 1
ATOM 1481 N N . GLU A 1 188 ? 2.239 -0.327 21.808 1.00 90.31 188 GLU A N 1
ATOM 1482 C CA . GLU A 1 188 ? 2.753 -0.238 23.172 1.00 90.31 188 GLU A CA 1
ATOM 1483 C C . GLU A 1 188 ? 1.626 -0.048 24.191 1.00 90.31 188 GLU A C 1
ATOM 1485 O O . GLU A 1 188 ? 1.574 -0.773 25.181 1.00 90.31 188 GLU A O 1
ATOM 1490 N N . ALA A 1 189 ? 0.660 0.830 23.904 1.00 91.06 189 ALA A N 1
ATOM 1491 C CA . ALA A 1 189 ? -0.498 1.044 24.770 1.00 91.06 189 ALA A CA 1
ATOM 1492 C C . ALA A 1 189 ? -1.326 -0.241 24.965 1.00 91.06 189 ALA A C 1
ATOM 1494 O O . ALA A 1 189 ? -1.705 -0.572 26.087 1.00 91.06 189 ALA A O 1
ATOM 1495 N N . VAL A 1 190 ? -1.550 -1.017 23.896 1.00 89.62 190 VAL A N 1
ATOM 1496 C CA . VAL A 1 190 ? -2.252 -2.311 23.983 1.00 89.62 190 VAL A CA 1
ATOM 1497 C C . VAL A 1 190 ? -1.453 -3.326 24.802 1.00 89.62 190 VAL A C 1
ATOM 1499 O O . VAL A 1 190 ? -2.028 -4.024 25.634 1.00 89.62 190 VAL A O 1
ATOM 1502 N N . ARG A 1 191 ? -0.132 -3.411 24.601 1.00 87.44 191 ARG A N 1
ATOM 1503 C CA . ARG A 1 191 ? 0.736 -4.334 25.356 1.00 87.44 191 ARG A CA 1
ATOM 1504 C C . ARG A 1 191 ? 0.791 -4.005 26.843 1.00 87.44 191 ARG A C 1
ATOM 1506 O O . ARG A 1 191 ? 0.799 -4.924 27.657 1.00 87.44 191 ARG A O 1
ATOM 1513 N N . ALA A 1 192 ? 0.825 -2.721 27.184 1.00 90.69 192 ALA A N 1
ATOM 1514 C CA . ALA A 1 192 ? 0.851 -2.248 28.562 1.00 90.69 192 ALA A CA 1
ATOM 1515 C C . ALA A 1 192 ? -0.527 -2.303 29.251 1.00 90.69 192 ALA A C 1
ATOM 1517 O O . ALA A 1 192 ? -0.601 -2.119 30.464 1.00 90.69 192 ALA A O 1
ATOM 1518 N N . GLY A 1 193 ? -1.612 -2.547 28.503 1.00 85.69 193 GLY A N 1
ATOM 1519 C CA . GLY A 1 193 ? -2.978 -2.430 29.020 1.00 85.69 193 GLY A CA 1
ATOM 1520 C C . GLY A 1 193 ? -3.338 -0.991 29.407 1.00 85.69 193 GLY A C 1
ATOM 1521 O O . GLY A 1 193 ? -4.110 -0.778 30.340 1.00 85.69 193 GLY A O 1
ATOM 1522 N N . ASP A 1 194 ? -2.740 -0.010 28.728 1.00 88.50 194 ASP A N 1
ATOM 1523 C CA . ASP A 1 194 ? -2.904 1.411 29.019 1.00 88.50 194 ASP A CA 1
ATOM 1524 C C . ASP A 1 194 ? -4.339 1.868 28.677 1.00 88.50 194 ASP A C 1
ATOM 1526 O O . ASP A 1 194 ? -4.820 1.588 27.572 1.00 88.50 194 ASP A O 1
ATOM 1530 N N . PRO A 1 195 ? -5.033 2.601 29.571 1.00 85.94 195 PRO A N 1
ATOM 1531 C CA . PRO A 1 195 ? -6.311 3.245 29.261 1.00 85.94 195 PRO A CA 1
ATOM 1532 C C . PRO A 1 195 ? -6.300 4.101 27.982 1.00 85.94 195 PRO A C 1
ATOM 1534 O O . PRO A 1 195 ? -7.337 4.260 27.338 1.00 85.94 195 PRO A O 1
ATOM 1537 N N . ASP A 1 196 ? -5.140 4.631 27.584 1.00 87.56 196 ASP A N 1
ATOM 1538 C CA . ASP A 1 196 ? -4.964 5.413 26.359 1.00 87.56 196 ASP A CA 1
ATOM 1539 C C . ASP A 1 196 ? -4.941 4.582 25.065 1.00 87.56 196 ASP A C 1
ATOM 1541 O O . ASP A 1 196 ? -4.917 5.163 23.972 1.00 87.56 196 ASP A O 1
ATOM 1545 N N . ALA A 1 197 ? -4.982 3.246 25.142 1.00 89.38 197 ALA A N 1
ATOM 1546 C CA . ALA A 1 197 ? -4.969 2.372 23.968 1.00 89.38 197 ALA A CA 1
ATOM 1547 C C . ALA A 1 197 ? -6.089 2.709 22.973 1.00 89.38 197 ALA A C 1
ATOM 1549 O O . ALA A 1 197 ? -5.838 2.745 21.769 1.00 89.38 197 ALA A O 1
ATOM 1550 N N . SER A 1 198 ? -7.287 3.051 23.458 1.00 89.75 198 SER A N 1
ATOM 1551 C CA . SER A 1 198 ? -8.412 3.448 22.601 1.00 89.75 198 SER A CA 1
ATOM 1552 C C . SER A 1 198 ? -8.115 4.722 21.806 1.00 89.75 198 SER A C 1
ATOM 1554 O O . SER A 1 198 ? -8.355 4.776 20.604 1.00 89.75 198 SER A O 1
ATOM 1556 N N . ARG A 1 199 ? -7.525 5.736 22.449 1.00 91.25 199 ARG A N 1
ATOM 1557 C CA . ARG A 1 199 ? -7.173 7.014 21.810 1.00 91.25 199 ARG A CA 1
ATOM 1558 C C . ARG A 1 199 ? -6.030 6.853 20.806 1.00 91.25 199 ARG A C 1
ATOM 1560 O O . ARG A 1 199 ? -6.043 7.460 19.732 1.00 91.25 199 ARG A O 1
ATOM 1567 N N . ALA A 1 200 ? -5.036 6.030 21.144 1.00 91.75 200 ALA A N 1
ATOM 1568 C CA . ALA A 1 200 ? -3.957 5.679 20.225 1.00 91.75 200 ALA A CA 1
ATOM 1569 C C . ALA A 1 200 ? -4.486 4.886 19.016 1.00 91.75 200 ALA A C 1
ATOM 1571 O O . ALA A 1 200 ? -4.089 5.164 17.884 1.00 91.75 200 ALA A O 1
ATOM 1572 N N . GLY A 1 201 ? -5.431 3.970 19.246 1.00 90.56 201 GLY A N 1
ATOM 1573 C CA . GLY A 1 201 ? -6.117 3.217 18.202 1.00 90.56 201 GLY A CA 1
ATOM 1574 C C . GLY A 1 201 ? -6.924 4.119 17.272 1.00 90.56 201 GLY A C 1
ATOM 1575 O O . GLY A 1 201 ? -6.760 4.036 16.061 1.00 90.56 201 GLY A O 1
ATOM 1576 N N . GLU A 1 202 ? -7.709 5.053 17.813 1.00 92.69 202 GLU A N 1
ATOM 1577 C CA . GLU A 1 202 ? -8.476 6.017 17.012 1.00 92.69 202 GLU A CA 1
ATOM 1578 C C . GLU A 1 202 ? -7.562 6.889 16.137 1.00 92.69 202 GLU A C 1
ATOM 1580 O O . GLU A 1 202 ? -7.858 7.143 14.969 1.00 92.69 202 GLU A O 1
ATOM 1585 N N . THR A 1 203 ? -6.414 7.311 16.676 1.00 93.69 203 THR A N 1
ATOM 1586 C CA . THR A 1 203 ? -5.423 8.092 15.922 1.00 93.69 203 THR A CA 1
ATOM 1587 C C . THR A 1 203 ? -4.898 7.302 14.722 1.00 93.69 203 THR A C 1
ATOM 1589 O O . THR A 1 203 ? -4.875 7.825 13.606 1.00 93.69 203 THR A O 1
ATOM 1592 N N . LEU A 1 204 ? -4.521 6.034 14.928 1.00 93.94 204 LEU A N 1
ATOM 1593 C CA . LEU A 1 204 ? -4.063 5.154 13.850 1.00 93.94 204 LEU A CA 1
ATOM 1594 C C . LEU A 1 204 ? -5.187 4.846 12.849 1.00 93.94 204 LEU A C 1
ATOM 1596 O O . LEU A 1 204 ? -4.964 4.905 11.642 1.00 93.94 204 LEU A O 1
ATOM 1600 N N . TYR A 1 205 ? -6.399 4.573 13.335 1.00 92.81 205 TYR A N 1
ATOM 1601 C CA . TYR A 1 205 ? -7.567 4.309 12.498 1.00 92.81 205 TYR A CA 1
ATOM 1602 C C . TYR A 1 205 ? -7.860 5.494 11.575 1.00 92.81 205 TYR A C 1
ATOM 1604 O O . TYR A 1 205 ? -8.006 5.318 10.369 1.00 92.81 205 TYR A O 1
ATOM 1612 N N . ARG A 1 206 ? -7.874 6.721 12.107 1.00 92.94 206 ARG A N 1
ATOM 1613 C CA . ARG A 1 206 ? -8.077 7.932 11.300 1.00 92.94 206 ARG A CA 1
ATOM 1614 C C . ARG A 1 206 ? -6.954 8.135 10.286 1.00 92.94 206 ARG A C 1
ATOM 1616 O O . ARG A 1 206 ? -7.243 8.472 9.142 1.00 92.94 206 ARG A O 1
ATOM 1623 N N . ALA A 1 207 ? -5.700 7.903 10.676 1.00 94.19 207 ALA A N 1
ATOM 1624 C CA . ALA A 1 207 ? -4.559 8.043 9.772 1.00 94.19 207 ALA A CA 1
ATOM 1625 C C . ALA A 1 207 ? -4.631 7.091 8.567 1.00 94.19 207 ALA A C 1
ATOM 1627 O O . ALA A 1 207 ? -4.161 7.452 7.492 1.00 94.19 207 ALA A O 1
ATOM 1628 N N . LEU A 1 208 ? -5.219 5.902 8.738 1.00 94.00 208 LEU A N 1
ATOM 1629 C CA . LEU A 1 208 ? -5.309 4.878 7.694 1.00 94.00 208 LEU A CA 1
ATOM 1630 C C . LEU A 1 208 ? -6.632 4.899 6.920 1.00 94.00 208 LEU A C 1
ATOM 1632 O O . LEU A 1 208 ? -6.644 4.613 5.727 1.00 94.00 208 LEU A O 1
ATOM 1636 N N . PHE A 1 209 ? -7.749 5.205 7.583 1.00 92.69 209 PHE A N 1
ATOM 1637 C CA . PHE A 1 209 ? -9.085 4.863 7.086 1.00 92.69 209 PHE A CA 1
ATOM 1638 C C . PHE A 1 209 ? -10.064 6.041 7.026 1.00 92.69 209 PHE A C 1
ATOM 1640 O O . PHE A 1 209 ? -11.187 5.863 6.559 1.00 92.69 209 PHE A O 1
ATOM 1647 N N . ALA A 1 210 ? -9.668 7.256 7.430 1.00 88.94 210 ALA A N 1
ATOM 1648 C CA . ALA A 1 210 ? -10.570 8.418 7.419 1.00 88.94 210 ALA A CA 1
ATOM 1649 C C . ALA A 1 210 ? -11.108 8.779 6.022 1.00 88.94 210 ALA A C 1
ATOM 1651 O O . ALA A 1 210 ? -12.159 9.407 5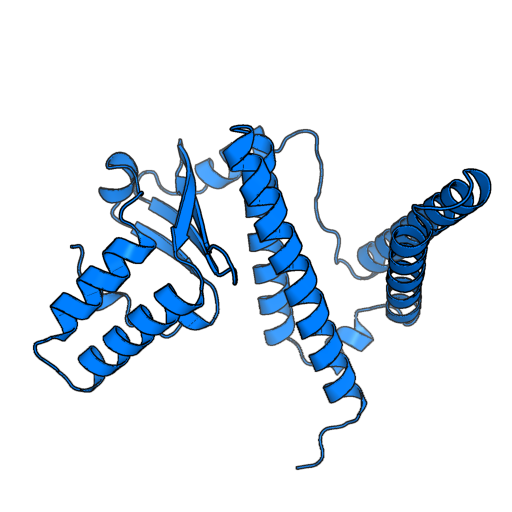.914 1.00 88.94 210 ALA A O 1
ATOM 1652 N N . SER A 1 211 ? -10.396 8.399 4.959 1.00 87.12 211 SER A N 1
ATOM 1653 C CA . SER A 1 211 ? -10.797 8.666 3.575 1.00 87.12 211 SER A CA 1
ATOM 1654 C C . SER A 1 211 ? -11.643 7.557 2.945 1.00 87.12 211 SER A C 1
ATOM 1656 O O . SER A 1 211 ? -12.063 7.721 1.805 1.00 87.12 211 SER A O 1
ATOM 1658 N N . ILE A 1 212 ? -11.911 6.454 3.657 1.00 88.50 212 ILE A N 1
ATOM 1659 C CA . ILE A 1 212 ? -12.691 5.340 3.108 1.00 88.50 212 ILE A CA 1
ATOM 1660 C C . ILE A 1 212 ? -14.160 5.760 2.925 1.00 88.50 212 ILE A C 1
ATOM 1662 O O . ILE A 1 212 ? -14.788 6.251 3.870 1.00 88.50 212 ILE A O 1
ATOM 1666 N N . PRO A 1 213 ? -14.764 5.517 1.748 1.00 82.19 213 PRO A N 1
ATOM 1667 C CA . PRO A 1 213 ? -16.165 5.835 1.500 1.00 82.19 213 PRO A CA 1
ATOM 1668 C C . PRO A 1 213 ? -17.104 5.004 2.386 1.00 82.19 213 PRO A C 1
ATOM 1670 O O . PRO A 1 213 ?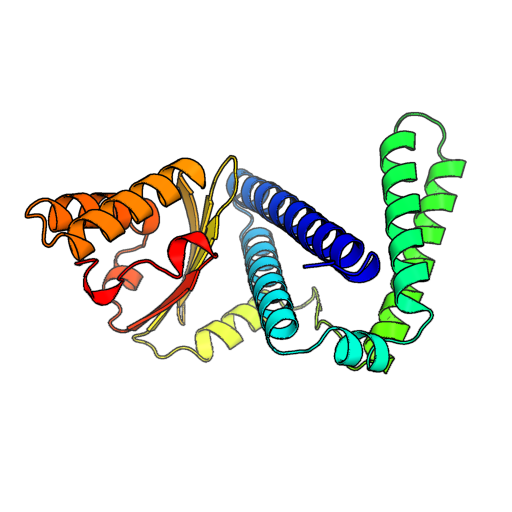 -16.867 3.824 2.655 1.00 82.19 213 PRO A O 1
ATOM 1673 N N . ALA A 1 214 ? -18.249 5.579 2.768 1.00 81.94 214 ALA A N 1
ATOM 1674 C CA . ALA A 1 214 ? -19.229 4.925 3.646 1.00 81.94 214 ALA A CA 1
ATOM 1675 C C . ALA A 1 214 ? -19.696 3.545 3.131 1.00 81.94 214 ALA A C 1
ATOM 1677 O O . ALA A 1 214 ? -19.930 2.629 3.920 1.00 81.94 214 ALA A O 1
ATOM 1678 N N . GLY A 1 215 ? -19.780 3.369 1.806 1.00 82.31 215 GLY A N 1
ATOM 1679 C CA . GLY A 1 215 ? -20.153 2.096 1.178 1.00 82.31 215 GLY A CA 1
ATOM 1680 C C . GLY A 1 215 ? -19.134 0.966 1.379 1.00 82.31 215 GLY A C 1
ATOM 1681 O O . GLY A 1 215 ? -19.513 -0.206 1.340 1.00 82.31 215 GLY A O 1
ATOM 1682 N N . VAL A 1 216 ? -17.864 1.307 1.617 1.00 85.62 216 VAL A N 1
ATOM 1683 C CA . VAL A 1 216 ? -16.803 0.359 1.987 1.00 85.62 216 VAL A CA 1
ATOM 1684 C C . VAL A 1 216 ? -16.691 0.249 3.504 1.00 85.62 216 VAL A C 1
ATOM 1686 O O . VAL A 1 216 ? -16.550 -0.856 4.018 1.00 85.62 216 VAL A O 1
ATOM 1689 N N . SER A 1 217 ? -16.857 1.362 4.224 1.00 84.31 217 SER A N 1
ATOM 1690 C CA . SER A 1 217 ? -16.816 1.371 5.688 1.00 84.31 217 SER A CA 1
ATOM 1691 C C . SER A 1 217 ? -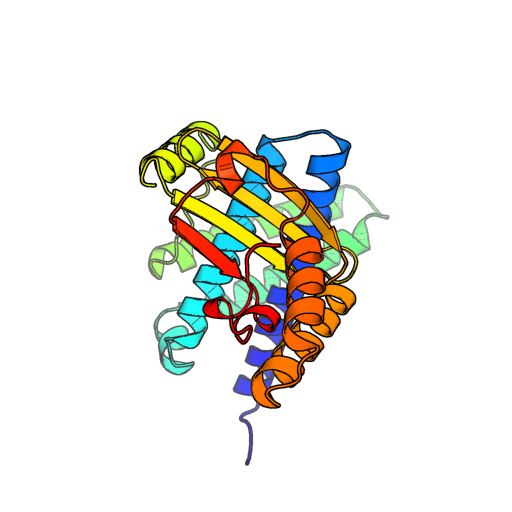17.851 0.418 6.314 1.00 84.31 217 SER A C 1
ATOM 1693 O O . SER A 1 217 ? -17.564 -0.297 7.267 1.00 84.31 217 SER A O 1
ATOM 1695 N N . GLY A 1 218 ? -19.042 0.313 5.709 1.00 83.25 218 GLY A N 1
ATOM 1696 C CA . GLY A 1 218 ? -20.091 -0.623 6.134 1.00 83.25 218 GLY A CA 1
ATOM 1697 C C . GLY A 1 218 ? -19.898 -2.091 5.718 1.00 83.25 218 GLY A C 1
ATOM 1698 O O . GLY A 1 218 ? -20.782 -2.913 5.978 1.00 83.25 218 GLY A O 1
ATOM 1699 N N . LYS A 1 219 ? -18.804 -2.446 5.027 1.00 85.62 219 LYS A N 1
ATOM 1700 C CA . LYS A 1 219 ? -18.485 -3.844 4.683 1.00 85.62 219 LYS A CA 1
ATOM 1701 C C . LYS A 1 219 ? -18.068 -4.599 5.943 1.00 85.62 219 LYS A C 1
ATOM 1703 O O . LYS A 1 219 ? -17.400 -4.044 6.805 1.00 85.62 219 LYS A O 1
ATOM 1708 N N . ARG A 1 220 ? -18.466 -5.869 6.039 1.00 83.50 220 ARG A N 1
ATOM 1709 C CA . ARG A 1 220 ? -18.208 -6.696 7.228 1.00 83.50 220 ARG A CA 1
ATOM 1710 C C . ARG A 1 220 ? -16.790 -7.249 7.250 1.00 83.50 220 ARG A C 1
ATOM 1712 O O . ARG A 1 220 ? -16.209 -7.366 8.321 1.00 83.50 220 ARG A O 1
ATOM 1719 N N . ASP A 1 221 ? -16.256 -7.560 6.072 1.00 87.88 221 ASP A N 1
ATOM 1720 C CA . ASP A 1 221 ? -15.000 -8.291 5.945 1.00 87.88 221 ASP A CA 1
ATOM 1721 C C . ASP A 1 221 ? -13.966 -7.420 5.226 1.00 87.88 221 ASP A C 1
ATOM 1723 O O . ASP A 1 221 ? -14.034 -7.222 4.010 1.00 87.88 221 ASP A O 1
ATOM 1727 N N . TRP A 1 222 ? -13.009 -6.870 5.969 1.00 90.25 222 TRP A N 1
ATOM 1728 C CA . TRP A 1 222 ? -11.887 -6.139 5.379 1.00 90.25 222 TRP A CA 1
ATOM 1729 C C . TRP A 1 222 ? -10.679 -7.059 5.259 1.00 90.25 222 TRP A C 1
ATOM 1731 O O . TRP A 1 222 ? -10.239 -7.665 6.235 1.00 90.25 222 TRP A O 1
ATOM 1741 N N . ILE A 1 223 ? -10.137 -7.147 4.050 1.00 90.19 223 ILE A N 1
ATOM 1742 C CA . ILE A 1 223 ? -8.872 -7.814 3.764 1.00 90.19 223 ILE A CA 1
ATOM 1743 C C . ILE A 1 223 ? -7.813 -6.719 3.724 1.00 90.19 223 ILE A C 1
ATOM 1745 O O . ILE A 1 223 ? -7.910 -5.804 2.910 1.00 90.19 223 ILE A O 1
ATOM 1749 N N . LEU A 1 224 ? -6.822 -6.794 4.609 1.00 89.94 224 LEU A N 1
ATOM 1750 C CA . LEU A 1 224 ? -5.748 -5.808 4.688 1.00 89.94 224 LEU A CA 1
ATOM 1751 C C . LEU A 1 224 ? -4.484 -6.365 4.025 1.00 89.94 224 LEU A C 1
ATOM 1753 O O . LEU A 1 224 ? -3.947 -7.374 4.479 1.00 89.94 224 LEU A O 1
ATOM 1757 N N . ALA A 1 225 ? -3.997 -5.690 2.986 1.00 89.62 225 ALA A N 1
ATOM 1758 C CA . ALA A 1 225 ? -2.659 -5.890 2.438 1.00 89.62 225 ALA A CA 1
ATOM 1759 C C . ALA A 1 225 ? -1.786 -4.722 2.907 1.00 89.62 225 ALA A C 1
ATOM 1761 O O . ALA A 1 225 ? -2.041 -3.575 2.549 1.00 89.62 225 ALA A O 1
ATOM 1762 N N . VAL A 1 226 ? -0.808 -4.989 3.772 1.00 87.44 226 VAL A N 1
ATOM 1763 C CA . VAL A 1 226 ? -0.059 -3.939 4.477 1.00 87.44 226 VAL A CA 1
ATOM 1764 C C . VAL A 1 226 ? 1.442 -4.167 4.415 1.00 87.44 226 VAL A C 1
ATOM 1766 O O . VAL A 1 226 ? 1.906 -5.306 4.366 1.00 87.44 226 VAL A O 1
ATOM 1769 N N . ASP A 1 227 ? 2.195 -3.073 4.483 1.00 81.44 227 ASP A N 1
ATOM 1770 C CA . ASP A 1 227 ? 3.654 -3.112 4.575 1.00 81.44 227 ASP A CA 1
ATOM 1771 C C . ASP A 1 227 ? 4.152 -3.443 5.991 1.00 81.44 227 ASP A C 1
ATOM 1773 O O . ASP A 1 227 ? 3.400 -3.442 6.973 1.00 81.44 227 ASP A O 1
ATOM 1777 N N . SER A 1 228 ? 5.456 -3.717 6.096 1.00 71.19 228 SER A N 1
ATOM 1778 C CA . SER A 1 228 ? 6.126 -4.308 7.263 1.00 71.19 228 SER A CA 1
ATOM 1779 C C . SER A 1 228 ? 5.791 -3.663 8.608 1.00 71.19 228 SER A C 1
ATOM 1781 O O . SER A 1 228 ? 5.603 -4.371 9.601 1.00 71.19 228 SER A O 1
ATOM 1783 N N . ASP A 1 229 ? 5.695 -2.335 8.654 1.00 77.38 229 ASP A N 1
ATOM 1784 C CA . ASP A 1 229 ? 5.498 -1.592 9.905 1.00 77.38 229 ASP A CA 1
ATOM 1785 C C . ASP A 1 229 ? 4.104 -1.838 10.497 1.00 77.38 229 ASP A C 1
ATOM 1787 O O . ASP A 1 229 ? 3.909 -1.791 11.715 1.00 77.38 229 ASP A O 1
ATOM 1791 N N . LEU A 1 230 ? 3.144 -2.177 9.637 1.00 84.44 230 LEU A N 1
ATOM 1792 C CA . LEU A 1 230 ? 1.752 -2.408 9.993 1.00 84.44 230 LEU A CA 1
ATOM 1793 C C . LEU A 1 230 ? 1.438 -3.892 10.245 1.00 84.44 230 LEU A C 1
ATOM 1795 O O . LEU A 1 230 ? 0.444 -4.198 10.901 1.00 84.44 230 LEU A O 1
ATOM 1799 N N . ILE A 1 231 ? 2.304 -4.826 9.827 1.00 81.38 231 ILE A N 1
ATOM 1800 C CA . ILE A 1 231 ? 2.117 -6.278 10.051 1.00 81.38 231 ILE A CA 1
ATOM 1801 C C . ILE A 1 231 ? 1.959 -6.608 11.544 1.00 81.38 231 ILE A C 1
ATOM 1803 O O . ILE A 1 231 ? 1.236 -7.530 11.915 1.00 81.38 231 ILE A O 1
ATOM 1807 N N . ARG A 1 232 ? 2.632 -5.855 12.422 1.00 78.06 232 ARG A N 1
ATOM 1808 C CA . ARG A 1 232 ? 2.628 -6.097 13.876 1.00 78.06 232 ARG A CA 1
ATOM 1809 C C . ARG A 1 232 ? 1.571 -5.297 14.639 1.00 78.06 232 ARG A C 1
ATOM 1811 O O . ARG A 1 232 ? 1.604 -5.298 15.871 1.00 78.06 232 ARG A O 1
ATOM 1818 N N . VAL A 1 233 ? 0.679 -4.592 13.945 1.00 86.62 233 VAL A N 1
ATOM 1819 C CA . VAL A 1 233 ? -0.428 -3.872 14.582 1.00 86.62 233 VAL A CA 1
ATOM 1820 C C . VAL A 1 233 ? -1.449 -4.881 15.116 1.00 86.62 233 VAL A C 1
ATOM 1822 O O . VAL A 1 233 ? -1.810 -5.822 14.407 1.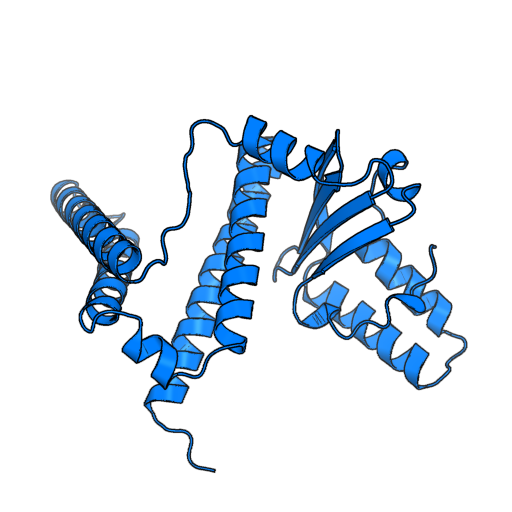00 86.62 233 VAL A O 1
ATOM 1825 N N . PRO A 1 234 ? -1.946 -4.714 16.355 1.00 84.06 234 PRO A N 1
ATOM 1826 C CA . PRO A 1 234 ? -3.003 -5.560 16.886 1.00 84.06 234 PRO A CA 1
ATOM 1827 C C . PRO A 1 234 ? -4.357 -5.130 16.299 1.00 84.06 234 PRO A C 1
ATOM 1829 O O . PRO A 1 234 ? -5.181 -4.540 16.990 1.00 84.06 234 PRO A O 1
ATOM 1832 N N . TRP A 1 235 ? -4.591 -5.426 15.016 1.00 85.06 235 TRP A N 1
ATOM 1833 C CA . TRP A 1 235 ? -5.804 -5.043 14.275 1.00 85.06 235 TRP A CA 1
ATOM 1834 C C . TRP A 1 235 ? -7.127 -5.363 14.984 1.00 85.06 235 TRP A C 1
ATOM 1836 O O . TRP A 1 235 ? -8.011 -4.516 14.951 1.00 85.06 235 TRP A O 1
ATOM 1846 N N . PRO A 1 236 ? -7.289 -6.501 15.691 1.00 82.50 236 PRO A N 1
ATOM 1847 C CA . PRO A 1 236 ? -8.530 -6.769 16.421 1.00 82.50 236 PRO A CA 1
ATOM 1848 C C . PRO A 1 236 ? -8.802 -5.799 17.581 1.00 82.50 236 PRO A C 1
ATOM 1850 O O . PRO A 1 236 ? -9.947 -5.651 17.993 1.00 82.50 236 PRO A O 1
ATOM 1853 N N . ALA A 1 237 ? -7.761 -5.158 18.124 1.00 83.31 237 ALA A N 1
ATOM 1854 C CA . ALA A 1 237 ? -7.883 -4.133 19.161 1.00 83.31 237 ALA A CA 1
ATOM 1855 C C . ALA A 1 237 ? -8.051 -2.725 18.572 1.00 83.31 237 ALA A C 1
ATOM 1857 O O . ALA A 1 237 ? -8.357 -1.783 19.305 1.00 83.31 237 ALA A O 1
ATOM 1858 N N . LEU A 1 238 ? -7.820 -2.566 17.264 1.00 80.25 238 LEU A N 1
ATOM 1859 C CA . LEU A 1 238 ? -8.046 -1.326 16.539 1.00 80.25 238 LEU A CA 1
ATOM 1860 C C . LEU A 1 238 ? -9.560 -1.193 16.339 1.00 80.25 238 LEU A C 1
ATOM 1862 O O . LEU A 1 238 ? -10.103 -1.589 15.312 1.00 80.25 238 LEU A O 1
ATOM 1866 N N . GLY A 1 239 ? -10.260 -0.737 17.380 1.00 67.88 239 GLY A N 1
ATOM 1867 C CA . GLY A 1 239 ? -11.699 -0.496 17.314 1.00 67.88 239 GLY A CA 1
ATOM 1868 C C . GLY A 1 239 ? -12.044 0.426 16.142 1.00 67.88 239 GLY A C 1
ATOM 1869 O O . GLY A 1 239 ? -11.252 1.299 15.781 1.00 67.88 239 GLY A O 1
ATOM 1870 N N . ALA A 1 240 ? -13.220 0.231 15.545 1.00 61.22 240 ALA A N 1
ATOM 1871 C CA . ALA A 1 240 ? -13.765 1.226 14.631 1.00 61.22 240 ALA A CA 1
ATOM 1872 C C . ALA A 1 240 ? -13.960 2.528 15.422 1.00 61.22 240 ALA A C 1
ATOM 1874 O O . ALA A 1 240 ? -14.574 2.499 16.493 1.00 61.22 240 ALA A O 1
ATOM 1875 N N . GLY A 1 241 ? -13.363 3.620 14.936 1.00 47.75 241 GLY A N 1
ATOM 1876 C CA . GLY A 1 241 ? -13.576 4.956 15.500 1.00 47.75 241 GLY A CA 1
ATOM 1877 C C . GLY A 1 241 ? -15.033 5.394 15.437 1.00 47.75 241 GLY A C 1
ATOM 1878 O O . GLY A 1 241 ? -15.768 4.890 14.555 1.00 47.75 241 GLY A O 1
#

Radius of gyration: 20.9 Å; chains: 1; bounding box: 50×40×61 Å

pLDDT: mean 75.2, std 16.21, range [27.36, 95.25]

Sequence (241 aa):
MNILPADAFRQSTENHMHEVYSEFISLATQISYERNDRKLALITFQIAEENRAASLRALERTPEEWHSMLPADYWPALAQLHSEEAALLRASGNGSTGQEAGRSRIQELNLRLTELEARAGLQSTWDDADTSAGLRALGGRLSPHSALLSIHLGESQSHLWVLAKDCFEYHRLPPRREIAAAADRFKEAVRAGDPDASRAGETLYRALFASIPAGVSGKRDWILAVDSDLIRVPWPALGAG